Protein AF-K2JRA1-F1 (afdb_monomer_lite)

Organism: NCBI:txid745411

Foldseek 3Di:
DDDDDDDDDDDDDDDDDPDDDDDPDDDDPPPDDPDPPDPDPPDFDFLLNLDDPVRVVVLVLLDDPPDWFQLFLQFWAKFFQDPQKGQNFAFPPQRTRQKMWGADPVGATEIEGRADLQDPSNVVCLVSVLQVVCCNLCVDGDLPHDAAAEEEEELLPPCCVSNQVSCVVRRPRYHYHYDDLVCNLVSLVRHSEYEYEQNDDPVSLVVVLVSCVVVVRHYYYYGYNNGQADGNSQQSNQVSVRMHIDDGSGCNPVSTGRRHRDVVVNRRDGHDDDPPPPDDD

InterPro domains:
  IPR040711 Immunomodulating metalloprotease, N-terminal domain [PF18650] (58-252)

Secondary structure (DSSP, 8-state):
------------------------PPP----PPPPPPPPPPPP--BHHHHS-HHHHHHHHHH--SSEEE--TTS---EEE-STTEEEEEE-TTT--EEEEEEE-TT--EEEEESS-TTSGGGHHHHHHHHHHHHHHHHSSSSS---TTEEEEEES-GGGHHHHHHHHHHHSTTEEEEEPPSTTHHHHHHT-SEEEE-S-S-HHHHHHHHHHHHHTTT--EEEE--STTS--HHHHHHHHHTTEEE-STTTTTTT---EEES-HHHHHTSBP---STTS---

Structure (mmCIF, N/CA/C/O backbone):
data_AF-K2JRA1-F1
#
_entry.id   AF-K2JRA1-F1
#
loop_
_atom_site.group_PDB
_atom_site.id
_atom_site.type_symbol
_atom_site.label_atom_id
_atom_site.label_alt_id
_atom_site.label_comp_id
_atom_site.label_asym_id
_atom_site.label_entity_id
_atom_site.label_seq_id
_atom_site.pdbx_PDB_ins_code
_atom_site.Cartn_x
_atom_site.Cartn_y
_atom_site.Cartn_z
_atom_site.occupancy
_atom_site.B_iso_or_equiv
_atom_site.auth_seq_id
_atom_site.auth_comp_id
_atom_site.auth_asym_id
_atom_site.auth_atom_id
_atom_site.pdbx_PDB_model_num
ATOM 1 N N . MET A 1 1 ? 111.209 -13.697 39.713 1.00 36.72 1 MET A N 1
ATOM 2 C CA . MET A 1 1 ? 112.424 -14.060 38.955 1.00 36.72 1 MET A CA 1
ATOM 3 C C . MET A 1 1 ? 112.308 -13.458 37.568 1.00 36.72 1 MET A C 1
ATOM 5 O O . MET A 1 1 ? 111.268 -13.668 36.971 1.00 36.72 1 MET A O 1
ATOM 9 N N . LEU A 1 2 ? 113.348 -12.718 37.152 1.00 37.22 2 LEU A N 1
ATOM 10 C CA . LEU A 1 2 ? 113.769 -12.358 35.782 1.00 37.22 2 LEU A CA 1
ATOM 11 C C . LEU A 1 2 ? 112.709 -11.788 34.808 1.00 37.22 2 LEU A C 1
ATOM 13 O O . LEU A 1 2 ? 111.713 -12.426 34.515 1.00 37.22 2 LEU A O 1
ATOM 17 N N . ALA A 1 3 ? 112.848 -10.518 34.402 1.00 37.16 3 ALA A N 1
ATOM 18 C CA . ALA A 1 3 ? 113.613 -10.052 33.221 1.00 37.16 3 ALA A CA 1
ATOM 19 C C . ALA A 1 3 ? 112.876 -10.380 31.905 1.00 37.16 3 ALA A C 1
ATOM 21 O O . ALA A 1 3 ? 112.407 -11.491 31.733 1.00 37.16 3 ALA A O 1
ATOM 22 N N . GLY A 1 4 ? 112.722 -9.510 30.913 1.00 36.00 4 GLY A N 1
ATOM 23 C CA . GLY A 1 4 ? 113.331 -8.228 30.588 1.00 36.00 4 GLY A CA 1
ATOM 24 C C . GLY A 1 4 ? 113.161 -7.992 29.073 1.00 36.00 4 GLY A C 1
ATOM 25 O O . GLY A 1 4 ? 112.748 -8.900 28.357 1.00 36.00 4 GLY A O 1
ATOM 26 N N . LEU A 1 5 ? 113.565 -6.794 28.635 1.00 39.47 5 LEU A N 1
ATOM 27 C CA . LEU A 1 5 ? 113.700 -6.268 27.261 1.00 39.47 5 LEU A CA 1
ATOM 28 C C . LEU A 1 5 ? 112.400 -5.820 26.556 1.00 39.47 5 LEU A C 1
ATOM 30 O O . LEU A 1 5 ? 111.513 -6.620 26.298 1.00 39.47 5 LEU A O 1
ATOM 34 N N . ALA A 1 6 ? 112.160 -4.509 26.379 1.00 41.91 6 ALA A N 1
ATOM 35 C CA . ALA A 1 6 ? 112.841 -3.522 25.502 1.00 41.91 6 ALA A CA 1
ATOM 36 C C . ALA A 1 6 ? 112.577 -3.767 24.008 1.00 41.91 6 ALA A C 1
ATOM 38 O O . ALA A 1 6 ? 112.611 -4.902 23.564 1.00 41.91 6 ALA A O 1
ATOM 39 N N . ALA A 1 7 ? 112.434 -2.790 23.120 1.00 43.03 7 ALA A N 1
ATOM 40 C CA . ALA A 1 7 ? 112.139 -1.357 23.108 1.00 43.03 7 ALA A CA 1
ATOM 41 C C . ALA A 1 7 ? 112.004 -1.040 21.602 1.00 43.03 7 ALA A C 1
ATOM 43 O O . ALA A 1 7 ? 112.731 -1.647 20.821 1.00 43.03 7 ALA A O 1
ATOM 44 N N . LEU A 1 8 ? 111.168 -0.092 21.172 1.00 36.69 8 LEU A N 1
ATOM 45 C CA . LEU A 1 8 ? 111.474 0.691 19.968 1.00 36.69 8 LEU A CA 1
ATOM 46 C C . LEU A 1 8 ? 110.726 2.032 19.976 1.00 36.69 8 LEU A C 1
ATOM 48 O O . LEU A 1 8 ? 109.563 2.119 20.362 1.00 36.69 8 LEU A O 1
ATOM 52 N N . LEU A 1 9 ? 111.474 3.066 19.599 1.00 37.66 9 LEU A N 1
ATOM 53 C CA . LEU A 1 9 ? 111.177 4.491 19.670 1.00 37.66 9 LEU A CA 1
ATOM 54 C C . LEU A 1 9 ? 110.318 5.022 18.505 1.00 37.66 9 LEU A C 1
ATOM 56 O O . LEU A 1 9 ? 110.446 4.558 17.380 1.00 37.66 9 LEU A O 1
ATOM 60 N N . LEU A 1 10 ? 109.606 6.111 18.835 1.00 40.12 10 LEU A N 1
ATOM 61 C CA . LEU A 1 10 ? 109.346 7.354 18.081 1.00 40.12 10 LEU A CA 1
ATOM 62 C C . LEU A 1 10 ? 108.727 7.279 16.674 1.00 40.12 10 LEU A C 1
ATOM 64 O O . LEU A 1 10 ? 109.328 6.771 15.738 1.00 40.12 10 LEU A O 1
ATOM 68 N N . LEU A 1 11 ? 107.650 8.048 16.484 1.00 40.44 11 LEU A N 1
ATOM 69 C CA . LEU A 1 11 ? 107.731 9.314 15.741 1.00 40.44 11 LEU A CA 1
ATOM 70 C C . LEU A 1 11 ? 106.508 10.198 16.018 1.00 40.44 11 LEU A C 1
ATOM 72 O O . LEU A 1 11 ? 105.381 9.733 16.162 1.00 40.44 11 LEU A O 1
ATOM 76 N N . ALA A 1 12 ? 106.796 11.490 16.140 1.00 41.81 12 ALA A N 1
ATOM 77 C CA . ALA A 1 12 ? 105.861 12.573 16.367 1.00 41.81 12 ALA A CA 1
ATOM 78 C C . ALA A 1 12 ? 105.035 12.889 15.111 1.00 41.81 12 ALA A C 1
ATOM 80 O O . ALA A 1 12 ? 105.517 12.765 13.987 1.00 41.81 12 ALA A O 1
ATOM 81 N N . GLY A 1 13 ? 103.823 13.388 15.332 1.00 38.19 13 GLY A N 1
ATOM 82 C CA . GLY A 1 13 ? 102.976 13.989 14.310 1.00 38.19 13 GLY A CA 1
ATOM 83 C C . GLY A 1 13 ? 101.880 14.800 14.985 1.00 38.19 13 GLY A C 1
ATOM 84 O O . GLY A 1 13 ? 100.816 14.273 15.291 1.00 38.19 13 GLY A O 1
ATOM 85 N N . CYS A 1 14 ? 102.176 16.066 15.282 1.00 36.34 14 CYS A N 1
ATOM 86 C CA . CYS A 1 14 ? 101.171 17.053 15.654 1.00 36.34 14 CYS A CA 1
ATOM 87 C C . CYS A 1 14 ? 100.330 17.372 14.418 1.00 36.34 14 CYS A C 1
ATOM 89 O O . CYS A 1 14 ? 100.881 17.842 13.427 1.00 36.34 14 CYS A O 1
ATOM 91 N N . ASP A 1 15 ? 99.016 17.184 14.507 1.00 39.28 15 ASP A N 1
ATOM 92 C CA . ASP A 1 15 ? 98.078 17.794 13.571 1.00 39.28 15 ASP A CA 1
ATOM 93 C C . ASP A 1 15 ? 96.917 18.408 14.364 1.00 39.28 15 ASP A C 1
ATOM 95 O O . ASP A 1 15 ? 96.028 17.734 14.889 1.00 39.28 15 ASP A O 1
ATOM 99 N N . THR A 1 16 ? 97.001 19.723 14.551 1.00 45.16 16 THR A N 1
ATOM 100 C CA . THR A 1 16 ? 95.993 20.555 15.204 1.00 45.16 16 THR A CA 1
ATOM 101 C C . THR A 1 16 ? 95.025 21.064 14.148 1.00 45.16 16 THR A C 1
ATOM 103 O O . THR A 1 16 ? 95.257 22.111 13.543 1.00 45.16 16 THR A O 1
ATOM 106 N N . ASN A 1 17 ? 93.915 20.355 13.952 1.00 42.31 17 ASN A N 1
ATOM 107 C CA . ASN A 1 17 ? 92.799 20.859 13.158 1.00 42.31 17 ASN A CA 1
ATOM 108 C C . ASN A 1 17 ? 91.468 20.650 13.907 1.00 42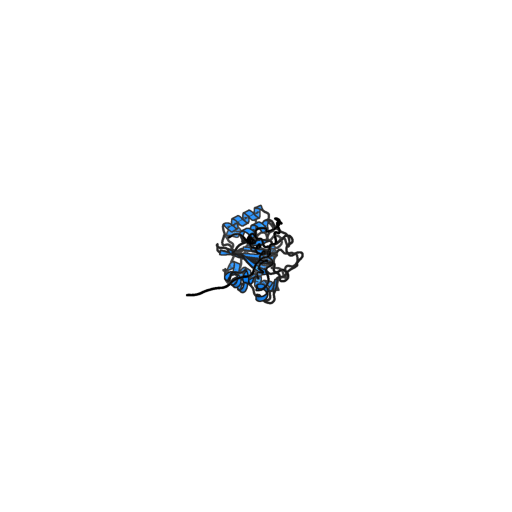.31 17 ASN A C 1
ATOM 110 O O . ASN A 1 17 ? 90.922 19.546 13.908 1.00 42.31 17 ASN A O 1
ATOM 114 N N . PRO A 1 18 ? 90.932 21.678 14.592 1.00 46.59 18 PRO A N 1
ATOM 115 C CA . PRO A 1 18 ? 89.716 21.555 15.377 1.00 46.59 18 PRO A CA 1
ATOM 116 C C . PRO A 1 18 ? 88.505 21.921 14.517 1.00 46.59 18 PRO A C 1
ATOM 118 O O . PRO A 1 18 ? 87.898 22.972 14.707 1.00 46.59 18 PRO A O 1
ATOM 121 N N . LYS A 1 19 ? 88.127 21.066 13.562 1.00 43.06 19 LYS A N 1
ATOM 122 C CA . LYS A 1 19 ? 86.794 21.117 12.946 1.00 43.06 19 LYS A CA 1
ATOM 123 C C . LYS A 1 19 ? 86.293 19.709 12.639 1.00 43.06 19 LYS A C 1
ATOM 125 O O . LYS A 1 19 ? 86.975 18.923 12.001 1.00 43.06 19 LYS A O 1
ATOM 130 N N . ALA A 1 20 ? 85.052 19.469 13.062 1.00 45.62 20 ALA A N 1
ATOM 131 C CA . ALA A 1 20 ? 84.210 18.309 12.780 1.00 45.62 20 ALA A CA 1
ATOM 132 C C . ALA A 1 20 ? 84.479 17.023 13.587 1.00 45.62 20 ALA A C 1
ATOM 134 O O . ALA A 1 20 ? 85.056 16.052 13.109 1.00 45.62 20 ALA A O 1
ATOM 135 N N . ARG A 1 21 ? 83.849 16.937 14.765 1.00 41.16 21 ARG A N 1
ATOM 136 C CA . ARG A 1 21 ? 83.138 15.706 15.138 1.00 41.16 21 ARG A CA 1
ATOM 137 C C . ARG A 1 21 ? 81.862 16.058 15.894 1.00 41.16 21 ARG A C 1
ATOM 139 O O . ARG A 1 21 ? 81.868 16.315 17.092 1.00 41.16 21 ARG A O 1
ATOM 146 N N . ALA A 1 22 ? 80.781 16.151 15.125 1.00 42.84 22 ALA A N 1
ATOM 147 C CA . ALA A 1 22 ? 79.427 16.286 15.627 1.00 42.84 22 ALA A CA 1
ATOM 148 C C . ALA A 1 22 ? 79.082 15.084 16.519 1.00 42.84 22 ALA A C 1
ATOM 150 O O . ALA A 1 22 ? 79.393 13.939 16.183 1.00 42.84 22 ALA A O 1
ATOM 151 N N . GLN A 1 23 ? 78.437 15.360 17.652 1.00 44.22 23 GLN A N 1
ATOM 152 C CA . GLN A 1 23 ? 77.799 14.350 18.487 1.00 44.22 23 GLN A CA 1
ATOM 153 C C . GLN A 1 23 ? 76.750 13.612 17.648 1.00 44.22 23 GLN A C 1
ATOM 155 O O . GLN A 1 23 ? 75.822 14.227 17.122 1.00 44.22 23 GLN A O 1
ATOM 160 N N . VAL A 1 24 ? 76.895 12.294 17.517 1.00 43.41 24 VAL A N 1
ATOM 161 C CA . VAL A 1 24 ? 75.858 11.437 16.936 1.00 43.41 24 VAL A CA 1
ATOM 162 C C . VAL A 1 24 ? 74.698 11.401 17.929 1.00 43.41 24 VAL A C 1
ATOM 164 O O . VAL A 1 24 ? 74.738 10.692 18.932 1.00 43.41 24 VAL A O 1
ATOM 167 N N . LYS A 1 25 ? 73.687 12.235 17.674 1.00 45.94 25 LYS A N 1
ATOM 168 C CA . LYS A 1 25 ? 72.395 12.219 18.361 1.00 45.94 25 LYS A CA 1
ATOM 169 C C . LYS A 1 25 ? 71.682 10.921 17.962 1.00 45.94 25 LYS A C 1
ATOM 171 O O . LYS A 1 25 ? 71.594 10.613 16.774 1.00 45.94 25 LYS A O 1
ATOM 176 N N . ALA A 1 26 ? 71.230 10.146 18.946 1.00 46.78 26 ALA A N 1
ATOM 177 C CA . ALA A 1 26 ? 70.452 8.930 18.718 1.00 46.78 26 ALA A CA 1
ATOM 178 C C . ALA A 1 26 ? 69.225 9.235 17.831 1.00 46.78 26 ALA A C 1
ATOM 180 O O . ALA A 1 26 ? 68.652 10.320 17.969 1.00 46.78 26 ALA A O 1
ATOM 181 N N . PRO A 1 27 ? 68.826 8.327 16.920 1.00 43.22 27 PRO A N 1
ATOM 182 C CA . PRO A 1 27 ? 67.712 8.579 16.020 1.00 43.22 27 PRO A CA 1
ATOM 183 C C . PRO A 1 27 ? 66.422 8.762 16.820 1.00 43.22 27 PRO A C 1
ATOM 185 O O . PRO A 1 27 ? 65.995 7.893 17.580 1.00 43.22 27 PRO A O 1
ATOM 188 N N . GLU A 1 28 ? 65.821 9.930 16.637 1.00 45.03 28 GLU A N 1
ATOM 189 C CA . GLU A 1 28 ? 64.522 10.314 17.164 1.00 45.03 28 GLU A CA 1
ATOM 190 C C . GLU A 1 28 ? 63.473 9.420 16.487 1.00 45.03 28 GLU A C 1
ATOM 192 O O . GLU A 1 28 ? 63.206 9.555 15.292 1.00 45.03 28 GLU A O 1
ATOM 197 N N . GLN A 1 29 ? 62.936 8.437 17.222 1.00 47.72 29 GLN A N 1
ATOM 198 C CA . GLN A 1 29 ? 61.844 7.596 16.735 1.00 47.72 29 GLN A CA 1
ATOM 199 C C . GLN A 1 29 ? 60.636 8.488 16.459 1.00 47.72 29 GLN A C 1
ATOM 201 O O . GLN A 1 29 ? 59.909 8.898 17.363 1.00 47.72 29 GLN A O 1
ATOM 206 N N . THR A 1 30 ? 60.428 8.790 15.183 1.00 44.34 30 THR A N 1
ATOM 207 C CA . THR A 1 30 ? 59.227 9.457 14.706 1.00 44.34 30 THR A CA 1
ATOM 208 C C . THR A 1 30 ? 58.080 8.463 14.853 1.00 44.34 30 THR A C 1
ATOM 210 O O . THR A 1 30 ? 57.900 7.575 14.023 1.00 44.34 30 THR A O 1
ATOM 213 N N . VAL A 1 31 ? 57.323 8.567 15.946 1.00 54.56 31 VAL A N 1
ATOM 214 C CA . VAL A 1 31 ? 56.037 7.879 16.075 1.00 54.56 31 VAL A CA 1
ATOM 215 C C . VAL A 1 31 ? 55.126 8.477 15.009 1.00 54.56 31 VAL A C 1
ATOM 217 O O . VAL A 1 31 ? 54.601 9.577 15.172 1.00 54.56 31 VAL A O 1
ATOM 220 N N . GLN A 1 32 ? 54.993 7.784 13.877 1.00 48.88 32 GLN A N 1
ATOM 221 C CA . GLN A 1 32 ? 53.990 8.134 12.883 1.00 48.88 32 GLN A CA 1
ATOM 222 C C . GLN A 1 32 ? 52.614 8.026 13.553 1.00 48.88 32 GLN A C 1
ATOM 224 O O . GLN A 1 32 ? 52.296 6.967 14.105 1.00 48.88 32 GLN A O 1
ATOM 229 N N . PRO A 1 33 ? 51.793 9.092 13.536 1.00 56.62 33 PRO A N 1
ATOM 230 C CA . PRO A 1 33 ? 50.416 8.978 13.978 1.00 56.62 33 PRO A CA 1
ATOM 231 C C . PRO A 1 33 ? 49.724 7.881 13.155 1.00 56.62 33 PRO A C 1
ATOM 233 O O . PRO A 1 33 ? 50.011 7.747 11.960 1.00 56.62 33 PRO A O 1
ATOM 236 N N . PRO A 1 34 ? 48.849 7.070 13.777 1.00 52.47 34 PRO A N 1
ATOM 237 C CA . PRO A 1 34 ? 48.180 5.982 13.084 1.00 52.47 34 PRO A CA 1
ATOM 238 C C . PRO A 1 34 ? 47.486 6.536 11.844 1.00 52.47 34 PRO A C 1
ATOM 240 O O . PRO A 1 34 ? 46.755 7.527 11.924 1.00 52.47 34 PRO A O 1
ATOM 243 N N . ALA A 1 35 ? 47.747 5.899 10.700 1.00 52.50 35 ALA A N 1
ATOM 244 C CA . ALA A 1 35 ? 47.118 6.264 9.444 1.00 52.50 35 ALA A CA 1
ATOM 245 C C . ALA A 1 35 ? 45.595 6.366 9.656 1.00 52.50 35 ALA A C 1
ATOM 247 O O . ALA A 1 35 ? 45.014 5.473 10.289 1.00 52.50 35 ALA A O 1
ATOM 248 N N . PRO A 1 36 ? 44.937 7.436 9.170 1.00 51.66 36 PRO A N 1
ATOM 249 C CA . PRO A 1 36 ? 43.491 7.547 9.262 1.00 51.66 36 PRO A CA 1
ATOM 250 C C . PRO A 1 36 ? 42.881 6.280 8.664 1.00 51.66 36 PRO A C 1
ATOM 252 O O . PRO A 1 36 ? 43.200 5.903 7.534 1.00 51.66 36 PRO A O 1
ATOM 255 N N . LYS A 1 37 ? 42.052 5.583 9.453 1.00 51.53 37 LYS A N 1
ATOM 256 C CA . LYS A 1 37 ? 41.336 4.392 8.986 1.00 51.53 37 LYS A CA 1
ATOM 257 C C . LYS A 1 37 ? 40.624 4.778 7.696 1.00 51.53 37 LYS A C 1
ATOM 259 O O . LYS A 1 37 ? 39.800 5.692 7.712 1.00 51.53 37 LYS A O 1
ATOM 264 N N . ALA A 1 38 ? 40.967 4.098 6.602 1.00 48.28 38 ALA A N 1
ATOM 265 C CA . ALA A 1 38 ? 40.286 4.276 5.331 1.00 48.28 38 ALA A CA 1
ATOM 266 C C . ALA A 1 38 ? 38.769 4.201 5.582 1.00 48.28 38 ALA A C 1
ATOM 268 O O . ALA A 1 38 ? 38.335 3.308 6.325 1.00 48.28 38 ALA A O 1
ATOM 269 N N . PRO A 1 39 ? 37.968 5.135 5.039 1.00 47.06 39 PRO A N 1
ATOM 270 C CA . PRO A 1 39 ? 36.524 5.071 5.185 1.00 47.06 39 PRO A CA 1
ATOM 271 C C . PRO A 1 39 ? 36.078 3.693 4.702 1.00 47.06 39 PRO A C 1
ATOM 273 O O . PRO A 1 39 ? 36.368 3.302 3.570 1.00 47.06 39 PRO A O 1
ATOM 276 N N . LYS A 1 40 ? 35.441 2.918 5.590 1.00 52.16 40 LYS A N 1
ATOM 277 C CA . LYS A 1 40 ? 34.837 1.642 5.208 1.00 52.16 40 LYS A CA 1
ATOM 278 C C . LYS A 1 40 ? 33.894 1.957 4.050 1.00 52.16 40 LYS A C 1
ATOM 280 O O . LYS A 1 40 ? 32.966 2.746 4.226 1.00 52.16 40 LYS A O 1
ATOM 285 N N . GLY A 1 41 ? 34.173 1.400 2.871 1.00 48.97 41 GLY A N 1
ATOM 286 C CA . GLY A 1 41 ? 33.278 1.521 1.725 1.00 48.97 41 GLY A CA 1
ATOM 287 C C . GLY A 1 41 ? 31.858 1.100 2.123 1.00 48.97 41 GLY A C 1
ATOM 288 O O . GLY A 1 41 ? 31.702 0.340 3.085 1.00 48.97 41 GLY A O 1
ATOM 289 N N . PRO A 1 42 ? 30.819 1.599 1.434 1.00 56.31 42 PRO A N 1
ATOM 290 C CA . PRO A 1 42 ? 29.441 1.291 1.790 1.00 56.31 42 PRO A CA 1
ATOM 291 C C . PRO A 1 42 ? 29.259 -0.228 1.831 1.00 56.31 42 PRO A C 1
ATOM 293 O O . PRO A 1 42 ? 29.494 -0.909 0.830 1.00 56.31 42 PRO A O 1
ATOM 296 N N . VAL A 1 43 ? 28.875 -0.752 2.999 1.00 62.88 43 VAL A N 1
ATOM 297 C CA . VAL A 1 43 ? 28.539 -2.168 3.164 1.00 62.88 43 VAL A CA 1
ATOM 298 C C . VAL A 1 43 ? 27.411 -2.466 2.182 1.00 62.88 43 VAL A C 1
ATOM 300 O O . VAL A 1 43 ? 26.366 -1.817 2.195 1.00 62.88 43 VAL A O 1
ATOM 303 N N . VAL A 1 44 ? 27.666 -3.388 1.260 1.00 63.34 44 VAL A N 1
ATOM 304 C CA . VAL A 1 44 ? 26.666 -3.851 0.304 1.00 63.34 44 VAL A CA 1
ATOM 305 C C . VAL A 1 44 ? 25.717 -4.761 1.069 1.00 63.34 44 VAL A C 1
ATOM 307 O O . VAL A 1 44 ? 26.152 -5.804 1.533 1.00 63.34 44 VAL A O 1
ATOM 310 N N . THR A 1 45 ? 24.457 -4.360 1.227 1.00 83.44 45 THR A N 1
ATOM 311 C CA . THR A 1 45 ? 23.449 -5.160 1.937 1.00 83.44 45 THR A CA 1
ATOM 312 C C . THR A 1 45 ? 22.366 -5.595 0.953 1.00 83.44 45 THR A C 1
ATOM 314 O O . THR A 1 45 ? 21.748 -4.768 0.272 1.00 83.44 45 THR A O 1
ATOM 317 N N . THR A 1 46 ? 22.169 -6.904 0.841 1.00 88.44 46 THR A N 1
ATOM 318 C CA . THR A 1 46 ? 21.038 -7.521 0.137 1.00 88.44 46 THR A CA 1
ATOM 319 C C . THR A 1 46 ? 19.745 -7.356 0.939 1.00 88.44 46 THR A C 1
ATOM 321 O O . THR A 1 46 ? 19.777 -7.013 2.122 1.00 88.44 46 THR A O 1
ATOM 324 N N . LEU A 1 47 ? 18.584 -7.611 0.327 1.00 89.06 47 LEU A N 1
ATOM 325 C CA . LEU A 1 47 ? 17.322 -7.610 1.071 1.00 89.06 47 LEU A CA 1
ATOM 326 C C . LEU A 1 47 ? 17.358 -8.612 2.230 1.00 89.06 47 LEU A C 1
ATOM 328 O O . LEU A 1 47 ? 17.036 -8.237 3.351 1.00 89.06 47 LEU A O 1
ATOM 332 N N . SER A 1 48 ? 17.803 -9.846 1.983 1.00 88.38 48 SER A N 1
ATOM 333 C CA . SER A 1 48 ? 17.877 -10.900 3.010 1.00 88.38 48 SER A CA 1
ATOM 334 C C . SER A 1 48 ? 18.674 -10.467 4.236 1.00 88.38 48 SER A C 1
ATOM 336 O O . SER A 1 48 ? 18.232 -10.675 5.357 1.00 88.38 48 SER A O 1
ATOM 338 N N . GLU A 1 49 ? 19.826 -9.828 4.030 1.00 89.06 49 GLU A N 1
ATOM 339 C CA . GLU A 1 49 ? 20.690 -9.362 5.123 1.00 89.06 49 GLU A CA 1
ATOM 340 C C . GLU A 1 49 ? 20.089 -8.178 5.889 1.00 89.06 49 GLU A C 1
ATOM 342 O O . GLU A 1 49 ? 20.461 -7.925 7.035 1.00 89.06 49 GLU A O 1
ATOM 347 N N . ARG A 1 50 ? 19.172 -7.429 5.265 1.00 88.44 50 ARG A N 1
ATOM 348 C CA . ARG A 1 50 ? 18.490 -6.297 5.898 1.00 88.44 50 ARG A CA 1
ATOM 349 C C . ARG A 1 50 ? 17.288 -6.726 6.736 1.00 88.44 50 ARG A C 1
ATOM 351 O O . ARG A 1 50 ? 16.940 -6.015 7.677 1.00 88.44 50 ARG A O 1
ATOM 358 N N . LEU A 1 51 ? 16.625 -7.819 6.372 1.00 91.44 51 LEU A N 1
ATOM 359 C CA . LEU A 1 51 ? 15.414 -8.269 7.049 1.00 91.44 51 LEU A CA 1
ATOM 360 C C . LEU A 1 51 ? 15.738 -9.027 8.333 1.00 91.44 51 LEU A C 1
ATOM 362 O O . LEU A 1 51 ? 16.624 -9.875 8.377 1.00 91.44 51 LEU A O 1
ATOM 366 N N . SER A 1 52 ? 14.942 -8.792 9.374 1.00 92.12 52 SER A N 1
ATOM 367 C CA . SER A 1 52 ? 14.882 -9.748 10.480 1.00 92.12 52 SER A CA 1
ATOM 368 C C 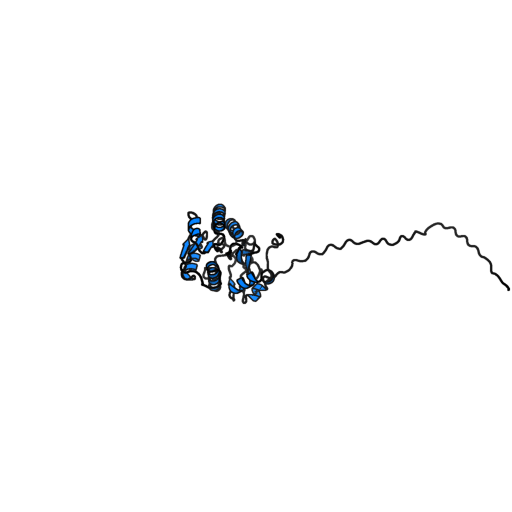. SER A 1 52 ? 14.304 -11.088 9.995 1.00 92.12 52 SER A C 1
ATOM 370 O O . SER A 1 52 ? 13.482 -11.097 9.069 1.00 92.12 52 SER A O 1
ATOM 372 N N . PRO A 1 53 ? 14.615 -12.218 10.661 1.00 92.12 53 PRO A N 1
ATOM 373 C CA . PRO A 1 53 ? 14.033 -13.517 10.316 1.00 92.12 53 PRO A CA 1
ATOM 374 C C . PRO A 1 53 ? 12.499 -13.497 10.252 1.00 92.12 53 PRO A C 1
ATOM 376 O O . PRO A 1 53 ? 11.901 -14.113 9.374 1.00 92.12 53 PRO A O 1
ATOM 379 N N . ARG A 1 54 ? 11.852 -12.723 11.137 1.00 90.69 54 ARG A N 1
ATOM 380 C CA . ARG A 1 54 ? 10.393 -12.548 11.146 1.00 90.69 54 ARG A CA 1
ATOM 381 C C . ARG A 1 54 ? 9.889 -11.812 9.904 1.00 90.69 54 ARG A C 1
ATOM 383 O O . ARG A 1 54 ? 8.888 -12.226 9.330 1.00 90.69 54 ARG A O 1
ATOM 390 N N . GLN A 1 55 ? 10.552 -10.729 9.497 1.00 92.81 55 GLN A N 1
ATOM 391 C CA . GLN A 1 55 ? 10.163 -9.967 8.304 1.00 92.81 55 GLN A CA 1
ATOM 392 C C . GLN A 1 55 ? 10.376 -10.787 7.032 1.00 92.81 55 GLN A C 1
ATOM 394 O O . GLN A 1 55 ? 9.517 -10.782 6.156 1.00 92.81 55 GLN A O 1
ATOM 399 N N . GLN A 1 56 ? 11.480 -11.532 6.949 1.00 92.50 56 GLN A N 1
ATOM 400 C CA . GLN A 1 56 ? 11.743 -12.414 5.817 1.00 92.50 56 GLN A CA 1
ATOM 401 C C . GLN A 1 56 ? 10.709 -13.540 5.727 1.00 92.50 56 GLN A C 1
ATOM 403 O O . GLN A 1 56 ? 10.153 -13.761 4.655 1.00 92.50 56 GLN A O 1
ATOM 408 N N . ALA A 1 57 ? 10.406 -14.212 6.843 1.00 90.50 57 ALA A N 1
ATOM 409 C CA . ALA A 1 57 ? 9.376 -15.249 6.885 1.00 90.50 57 ALA A CA 1
ATOM 410 C C . ALA A 1 57 ? 8.008 -14.695 6.465 1.00 90.50 57 ALA A C 1
ATOM 412 O O . ALA A 1 57 ? 7.326 -15.297 5.639 1.00 90.50 57 ALA A O 1
ATOM 413 N N . LEU A 1 58 ? 7.640 -13.514 6.970 1.00 90.56 58 LEU A N 1
ATOM 414 C CA . LEU A 1 58 ? 6.401 -12.848 6.584 1.00 90.56 58 LEU A CA 1
ATOM 415 C C . LEU A 1 58 ? 6.370 -12.559 5.078 1.00 90.56 58 LEU A C 1
ATOM 417 O O . LEU A 1 58 ? 5.449 -12.993 4.399 1.00 90.56 58 LEU A O 1
ATOM 421 N N . ALA A 1 59 ? 7.393 -11.901 4.531 1.00 91.31 59 ALA A N 1
ATOM 422 C CA . ALA A 1 59 ? 7.462 -11.578 3.106 1.00 91.31 59 ALA A CA 1
ATOM 423 C C . ALA A 1 59 ? 7.413 -12.829 2.206 1.00 91.31 59 ALA A C 1
ATOM 425 O O . ALA A 1 59 ? 6.737 -12.813 1.183 1.00 91.31 59 ALA A O 1
ATOM 426 N N . MET A 1 60 ? 8.074 -13.919 2.609 1.00 91.12 60 MET A N 1
ATOM 427 C CA . MET A 1 60 ? 8.028 -15.216 1.917 1.00 91.12 60 MET A CA 1
ATOM 428 C C . MET A 1 60 ? 6.657 -15.894 1.979 1.00 91.12 60 MET A C 1
ATOM 430 O O . MET A 1 60 ? 6.370 -16.738 1.140 1.00 91.12 60 MET A O 1
ATOM 434 N N . THR A 1 61 ? 5.834 -15.561 2.974 1.00 90.00 61 THR A N 1
ATOM 435 C CA . THR A 1 61 ? 4.497 -16.150 3.124 1.00 90.00 61 THR A CA 1
ATOM 436 C C . THR A 1 61 ? 3.421 -15.317 2.429 1.00 90.00 61 THR A C 1
ATOM 438 O O . THR A 1 61 ? 2.425 -15.856 1.964 1.00 90.00 61 THR A O 1
ATOM 441 N N . LEU A 1 62 ? 3.621 -14.000 2.345 1.00 89.94 62 LEU A N 1
ATOM 442 C CA . LEU A 1 62 ? 2.677 -13.072 1.718 1.00 89.94 62 LEU A CA 1
ATOM 443 C C . LEU A 1 62 ? 2.807 -12.978 0.196 1.00 89.94 62 LEU A C 1
ATOM 445 O O . LEU A 1 62 ? 1.948 -12.382 -0.449 1.00 89.94 62 LEU A O 1
ATOM 449 N N . LEU A 1 63 ? 3.903 -13.482 -0.365 1.00 94.12 63 LEU A N 1
ATOM 450 C CA . LEU A 1 63 ? 4.199 -13.392 -1.785 1.00 94.12 63 LEU A CA 1
ATOM 451 C C . LEU A 1 63 ? 4.366 -14.788 -2.380 1.00 94.12 63 LEU A C 1
ATOM 453 O O . LEU A 1 63 ? 4.956 -15.672 -1.769 1.00 94.12 63 LEU A O 1
ATOM 457 N N . ASP A 1 64 ? 3.905 -14.943 -3.612 1.00 93.94 64 ASP A N 1
ATOM 458 C CA . ASP A 1 64 ? 4.017 -16.144 -4.425 1.00 93.94 64 ASP A CA 1
ATOM 459 C C . ASP A 1 64 ? 4.614 -15.769 -5.787 1.00 93.94 64 ASP A C 1
ATOM 461 O O . ASP A 1 64 ? 4.184 -14.809 -6.442 1.00 93.94 64 ASP A O 1
ATOM 465 N N . ALA A 1 65 ? 5.649 -16.502 -6.194 1.00 92.56 65 ALA A N 1
ATOM 466 C CA . ALA A 1 65 ? 6.361 -16.269 -7.444 1.00 92.56 65 ALA A CA 1
ATOM 467 C C . ALA A 1 65 ? 5.763 -17.126 -8.580 1.00 92.56 65 ALA A C 1
ATOM 469 O O . ALA A 1 65 ? 5.296 -18.234 -8.332 1.00 92.56 65 ALA A O 1
ATOM 470 N N . PRO A 1 66 ? 5.817 -16.674 -9.847 1.00 95.50 66 PRO A N 1
ATOM 471 C CA . PRO A 1 66 ? 6.503 -15.479 -10.335 1.00 95.50 66 PRO A CA 1
ATOM 472 C C . PRO A 1 66 ? 5.797 -14.169 -9.955 1.00 95.50 66 PRO A C 1
ATOM 474 O O . PRO A 1 66 ? 4.588 -14.029 -10.106 1.00 95.50 66 PRO A O 1
ATOM 477 N N . LEU A 1 67 ? 6.579 -13.166 -9.543 1.00 96.06 67 LEU A N 1
ATOM 478 C CA . LEU A 1 67 ? 6.083 -11.813 -9.296 1.00 96.06 67 LEU A CA 1
ATOM 479 C C . LEU A 1 67 ? 6.041 -11.014 -10.597 1.00 96.06 67 LEU A C 1
ATOM 481 O O . LEU A 1 67 ? 7.002 -10.999 -11.376 1.00 96.06 67 LEU A O 1
ATOM 485 N N . ARG A 1 68 ? 4.916 -10.331 -10.815 1.00 96.50 68 ARG A N 1
ATOM 486 C CA . ARG A 1 68 ? 4.632 -9.536 -12.013 1.00 96.50 68 ARG A CA 1
ATOM 487 C C . ARG A 1 68 ? 3.994 -8.200 -11.646 1.00 96.50 68 ARG A C 1
ATOM 489 O O . ARG A 1 68 ? 2.835 -7.949 -11.949 1.00 96.50 68 ARG A O 1
ATOM 496 N N . TYR A 1 69 ? 4.761 -7.340 -10.985 1.00 97.88 69 TYR A N 1
ATOM 497 C CA . TYR A 1 69 ? 4.323 -5.990 -10.633 1.00 97.88 69 TYR A CA 1
ATOM 498 C C . TYR A 1 69 ? 5.096 -4.952 -11.454 1.00 97.88 69 TYR A C 1
ATOM 500 O O . TYR A 1 69 ? 6.276 -4.689 -11.209 1.00 97.88 69 TYR A O 1
ATOM 508 N N . ALA A 1 70 ? 4.428 -4.371 -12.453 1.00 97.38 70 ALA A N 1
ATOM 509 C CA . ALA A 1 70 ? 5.033 -3.480 -13.443 1.00 97.38 70 ALA A CA 1
ATOM 510 C C . ALA A 1 70 ? 4.276 -2.141 -13.535 1.00 97.38 70 ALA A C 1
ATOM 512 O O . ALA A 1 70 ? 3.543 -1.904 -14.491 1.00 97.38 70 ALA A O 1
ATOM 513 N N . PRO A 1 71 ? 4.457 -1.236 -12.560 1.00 96.81 71 PRO A N 1
ATOM 514 C CA . PRO A 1 71 ? 3.673 -0.007 -12.465 1.00 96.81 71 PRO A CA 1
ATOM 515 C C . PRO A 1 71 ? 4.082 1.092 -13.462 1.00 96.81 71 PRO A C 1
ATOM 517 O O . PRO A 1 71 ? 3.402 2.110 -13.589 1.00 96.81 71 PRO A O 1
ATOM 520 N N . GLY A 1 72 ? 5.184 0.893 -14.191 1.00 96.81 72 GLY A N 1
ATOM 521 C CA . GLY A 1 72 ? 5.665 1.822 -15.210 1.00 96.81 72 GLY A CA 1
ATOM 522 C C . GLY A 1 72 ? 6.111 3.170 -14.640 1.00 96.81 72 GLY A C 1
ATOM 523 O O . GLY A 1 72 ? 6.426 3.301 -13.460 1.00 96.81 72 GLY A O 1
ATOM 524 N N . ARG A 1 73 ? 6.163 4.192 -15.503 1.00 97.44 73 ARG A N 1
ATOM 525 C CA . ARG A 1 73 ? 6.647 5.539 -15.140 1.00 97.44 73 ARG A CA 1
ATOM 526 C C . ARG A 1 73 ? 5.726 6.309 -14.191 1.00 97.44 73 ARG A C 1
ATOM 528 O O . ARG A 1 73 ? 6.138 7.310 -13.622 1.00 97.44 73 ARG A O 1
ATOM 535 N N . TYR A 1 74 ? 4.468 5.894 -14.073 1.00 97.00 74 TYR A N 1
ATOM 536 C CA . TYR A 1 74 ? 3.422 6.609 -13.346 1.00 97.00 74 TYR A CA 1
ATOM 537 C C . TYR A 1 74 ? 3.249 6.062 -11.930 1.00 97.00 74 TYR A C 1
ATOM 539 O O . TYR A 1 74 ? 2.140 5.760 -11.492 1.00 97.00 74 TYR A O 1
ATOM 547 N N . SER A 1 75 ? 4.372 5.924 -11.228 1.00 98.19 75 SER A N 1
ATOM 548 C CA . SER A 1 75 ? 4.411 5.369 -9.883 1.00 98.19 75 SER A CA 1
ATOM 549 C C . SER A 1 75 ? 5.533 5.957 -9.043 1.00 98.19 75 SER A C 1
ATOM 551 O O . SER A 1 75 ? 6.531 6.461 -9.563 1.00 98.19 75 SER A O 1
ATOM 553 N N . GLN A 1 76 ? 5.391 5.804 -7.736 1.00 98.06 76 GLN A N 1
ATOM 554 C CA . GLN A 1 76 ? 6.351 6.218 -6.723 1.00 98.06 76 GLN A CA 1
ATOM 555 C C . GLN A 1 76 ? 7.056 4.990 -6.111 1.00 98.06 76 GLN A C 1
ATOM 557 O O . GLN A 1 76 ? 6.569 3.867 -6.219 1.00 98.06 76 GLN A O 1
ATOM 562 N N . PHE A 1 77 ? 8.217 5.174 -5.489 1.00 97.88 77 PHE A N 1
ATOM 563 C CA . PHE A 1 77 ? 8.837 4.155 -4.637 1.00 97.88 77 PHE A CA 1
ATOM 564 C C . PHE A 1 77 ? 8.293 4.269 -3.207 1.00 97.88 77 PHE A C 1
ATOM 566 O O . PHE A 1 77 ? 7.929 5.358 -2.761 1.00 97.88 77 PHE A O 1
ATOM 573 N N . MET A 1 78 ? 8.223 3.151 -2.487 1.00 97.69 78 MET A N 1
ATOM 574 C CA . MET A 1 78 ? 7.705 3.097 -1.114 1.00 97.69 78 MET A CA 1
ATOM 575 C C . MET A 1 78 ? 8.775 2.542 -0.202 1.00 97.69 78 MET A C 1
ATOM 577 O O . MET A 1 78 ? 9.056 1.348 -0.226 1.00 97.69 78 MET A O 1
ATOM 581 N N . GLU A 1 79 ? 9.384 3.415 0.587 1.00 96.25 79 GLU A N 1
ATOM 582 C CA . GLU A 1 79 ? 10.570 3.086 1.360 1.00 96.25 79 GLU A CA 1
ATOM 583 C C . GLU A 1 79 ? 10.215 2.888 2.840 1.00 96.25 79 GLU A C 1
ATOM 585 O O . GLU A 1 79 ? 9.467 3.686 3.415 1.00 96.25 79 GLU A O 1
ATOM 590 N N . PRO A 1 80 ? 10.761 1.849 3.491 1.00 96.25 80 PRO A N 1
ATOM 591 C CA . PRO A 1 80 ? 10.728 1.727 4.943 1.00 96.25 80 PRO A CA 1
ATOM 592 C C . PRO A 1 80 ? 11.335 2.955 5.618 1.00 96.25 80 PRO A C 1
ATOM 594 O O . PRO A 1 80 ? 12.392 3.433 5.194 1.00 96.25 80 PRO A O 1
ATOM 597 N N . ALA A 1 81 ? 10.687 3.437 6.677 1.00 94.94 81 ALA A N 1
ATOM 598 C CA . ALA A 1 81 ? 11.179 4.542 7.491 1.00 94.94 81 ALA A CA 1
ATOM 599 C C . ALA A 1 81 ? 11.367 4.196 8.985 1.00 94.94 81 ALA A C 1
ATOM 601 O O . ALA A 1 81 ? 12.087 4.903 9.685 1.00 94.94 81 ALA A O 1
ATOM 602 N N . GLY A 1 82 ? 10.763 3.117 9.487 1.00 91.44 82 GLY A N 1
ATOM 603 C CA . GLY A 1 82 ? 10.967 2.632 10.855 1.00 91.44 82 GLY A CA 1
ATOM 604 C C . GLY A 1 82 ? 11.532 1.215 10.917 1.00 91.44 82 GLY A C 1
ATOM 605 O O . GLY A 1 82 ? 11.588 0.502 9.916 1.00 91.44 82 GLY A O 1
ATOM 606 N N . LYS A 1 83 ? 11.955 0.800 12.116 1.00 89.56 83 LYS A N 1
ATOM 607 C CA . LYS A 1 83 ? 12.564 -0.521 12.370 1.00 89.56 83 LYS A CA 1
ATOM 608 C C . LYS A 1 83 ? 11.615 -1.694 12.101 1.00 89.56 83 LYS A C 1
ATOM 610 O O . LYS A 1 83 ? 12.062 -2.782 11.749 1.00 89.56 83 LYS A O 1
ATOM 615 N N . ASP A 1 84 ? 10.314 -1.461 12.264 1.00 91.94 84 ASP A N 1
ATOM 616 C CA . ASP A 1 84 ? 9.284 -2.481 12.073 1.00 91.94 84 ASP A CA 1
ATOM 617 C C . ASP A 1 84 ? 8.875 -2.606 10.595 1.00 91.94 84 ASP A C 1
ATOM 619 O O . ASP A 1 84 ? 8.202 -3.565 10.205 1.00 91.94 84 ASP A O 1
ATOM 623 N N . SER A 1 85 ? 9.291 -1.645 9.768 1.00 95.88 85 SER A N 1
ATOM 624 C CA . SER A 1 85 ? 9.008 -1.597 8.341 1.00 95.88 85 SER A CA 1
ATOM 625 C C . SER A 1 85 ? 10.093 -2.281 7.522 1.00 95.88 85 SER A C 1
ATOM 627 O O . SER A 1 85 ? 11.274 -2.257 7.866 1.00 95.88 85 SER A O 1
ATOM 629 N N . PHE A 1 86 ? 9.706 -2.841 6.383 1.00 95.75 86 PHE A N 1
ATOM 630 C CA . PHE A 1 86 ? 10.620 -3.524 5.483 1.00 95.75 86 PHE A CA 1
ATOM 631 C C . PHE A 1 86 ? 10.182 -3.429 4.014 1.00 95.75 86 PHE A C 1
ATOM 633 O O . PHE A 1 86 ? 8.992 -3.243 3.737 1.00 95.75 86 PHE A O 1
ATOM 640 N N . PRO A 1 87 ? 11.120 -3.522 3.047 1.00 96.12 87 PRO A N 1
ATOM 641 C CA . PRO A 1 87 ? 10.760 -3.587 1.637 1.00 96.12 87 PRO A CA 1
ATOM 642 C C . PRO A 1 87 ? 10.030 -4.901 1.357 1.00 96.12 87 PRO A C 1
ATOM 644 O O . PRO A 1 87 ? 10.534 -5.967 1.704 1.00 96.12 87 PRO A O 1
ATOM 647 N N . LEU A 1 88 ? 8.865 -4.824 0.717 1.00 96.44 88 LEU A N 1
ATOM 648 C CA . LEU A 1 88 ? 8.082 -5.999 0.330 1.00 96.44 88 LEU A CA 1
ATOM 649 C C . LEU A 1 88 ? 8.383 -6.411 -1.114 1.00 96.44 88 LEU A C 1
ATOM 651 O O . LEU A 1 88 ? 8.598 -7.585 -1.393 1.00 96.44 88 LEU A O 1
ATOM 655 N N . LEU A 1 89 ? 8.423 -5.436 -2.026 1.00 97.25 89 LEU A N 1
ATOM 656 C CA . LEU A 1 89 ? 8.752 -5.643 -3.435 1.00 97.25 89 LEU A CA 1
ATOM 657 C C . LEU A 1 89 ? 9.939 -4.771 -3.812 1.00 97.25 89 LEU A C 1
ATOM 659 O O . LEU A 1 89 ? 9.926 -3.567 -3.549 1.00 97.25 89 LEU A O 1
ATOM 663 N N . LEU A 1 90 ? 10.925 -5.356 -4.487 1.00 97.00 90 LEU A N 1
ATOM 664 C CA . LEU A 1 90 ? 12.054 -4.616 -5.043 1.00 97.00 90 LEU A CA 1
ATOM 665 C C . LEU A 1 90 ? 11.968 -4.534 -6.558 1.00 97.00 90 LEU A C 1
ATOM 667 O O . LEU A 1 90 ? 11.644 -5.513 -7.232 1.00 97.00 90 LEU A O 1
ATOM 671 N N . GLY A 1 91 ? 12.307 -3.368 -7.091 1.00 97.12 91 GLY A N 1
ATOM 672 C CA . GLY A 1 91 ? 12.497 -3.190 -8.517 1.00 97.12 91 GLY A CA 1
ATOM 673 C C . GLY A 1 91 ? 13.713 -3.980 -8.989 1.00 97.12 91 GLY A C 1
ATOM 674 O O . GLY A 1 91 ? 14.776 -3.937 -8.368 1.00 97.12 91 GLY A O 1
ATOM 675 N N . ARG A 1 92 ? 13.562 -4.734 -10.077 1.00 95.88 92 ARG A N 1
ATOM 676 C CA . ARG A 1 92 ? 14.617 -5.616 -10.587 1.00 95.88 92 ARG A CA 1
ATOM 677 C C . ARG A 1 92 ? 15.812 -4.859 -11.158 1.00 95.88 92 ARG A C 1
ATOM 679 O O . ARG A 1 92 ? 16.924 -5.374 -11.114 1.00 95.88 92 ARG A O 1
ATOM 686 N N . LYS A 1 93 ? 15.600 -3.666 -11.717 1.00 95.00 93 LYS A N 1
ATOM 687 C CA . LYS A 1 93 ? 16.676 -2.868 -12.325 1.00 95.00 93 LYS A CA 1
ATOM 688 C C . LYS A 1 93 ? 17.488 -2.121 -11.276 1.00 95.00 93 LYS A C 1
ATOM 690 O O . LYS A 1 93 ? 18.700 -2.008 -11.410 1.00 95.00 93 LYS A O 1
ATOM 695 N N . THR A 1 94 ? 16.811 -1.560 -10.281 1.00 93.75 94 THR A N 1
ATOM 696 C CA . THR A 1 94 ? 17.408 -0.595 -9.354 1.00 93.75 94 THR A CA 1
ATOM 697 C C . THR A 1 94 ? 17.622 -1.160 -7.961 1.00 93.75 94 THR A C 1
ATOM 699 O O . THR A 1 94 ? 18.452 -0.629 -7.237 1.00 93.75 94 THR A O 1
ATOM 702 N N . GLY A 1 95 ? 16.880 -2.195 -7.559 1.00 94.44 95 GLY A N 1
ATOM 703 C CA . GLY A 1 95 ? 16.833 -2.645 -6.168 1.00 94.44 95 GLY A CA 1
ATOM 704 C C . GLY A 1 95 ? 16.099 -1.674 -5.236 1.00 94.44 95 GLY A C 1
ATOM 705 O O . GLY A 1 95 ? 16.190 -1.822 -4.016 1.00 94.44 95 GLY A O 1
ATOM 706 N N . LYS A 1 96 ? 15.390 -0.669 -5.778 1.00 95.69 96 LYS A N 1
ATOM 707 C CA . LYS A 1 96 ? 14.585 0.271 -4.989 1.00 95.69 96 LYS A CA 1
ATOM 708 C C . LYS A 1 96 ? 13.271 -0.380 -4.526 1.00 95.69 96 LYS A C 1
ATOM 710 O O . LYS A 1 96 ? 12.646 -1.107 -5.307 1.00 95.69 96 LYS A O 1
ATOM 715 N N . PRO A 1 97 ? 12.812 -0.102 -3.294 1.00 96.69 97 PRO A N 1
ATOM 716 C CA . PRO A 1 97 ? 11.513 -0.553 -2.803 1.00 96.69 97 PRO A CA 1
ATOM 717 C C . PRO A 1 97 ? 10.332 -0.000 -3.616 1.00 96.69 97 PRO A C 1
ATOM 719 O O . PRO A 1 97 ? 10.091 1.203 -3.668 1.00 96.69 97 PRO A O 1
ATOM 722 N N . MET A 1 98 ? 9.562 -0.883 -4.245 1.00 96.88 98 MET A N 1
ATOM 723 C CA . MET A 1 98 ? 8.353 -0.526 -5.001 1.00 96.88 98 MET A CA 1
ATOM 724 C C . MET A 1 98 ? 7.068 -0.661 -4.178 1.00 96.88 98 MET A C 1
ATOM 726 O O . MET A 1 98 ? 6.053 -0.027 -4.479 1.00 96.88 98 MET A O 1
ATOM 730 N N . ALA A 1 99 ? 7.133 -1.500 -3.148 1.00 98.19 99 ALA A N 1
ATOM 731 C CA . ALA A 1 99 ? 6.146 -1.625 -2.095 1.00 98.19 99 ALA A CA 1
ATOM 732 C C . ALA A 1 99 ? 6.872 -1.899 -0.776 1.00 98.19 99 ALA A C 1
ATOM 734 O O . ALA A 1 99 ? 7.925 -2.549 -0.764 1.00 98.19 99 ALA A O 1
ATOM 735 N N . ALA A 1 100 ? 6.296 -1.439 0.327 1.00 98.25 100 ALA A N 1
ATOM 736 C CA . ALA A 1 100 ? 6.811 -1.675 1.670 1.00 98.25 100 ALA A CA 1
ATOM 737 C C . ALA A 1 100 ? 5.692 -2.111 2.610 1.00 98.25 100 ALA A C 1
ATOM 739 O O . ALA A 1 100 ? 4.514 -1.836 2.374 1.00 98.25 100 ALA A O 1
ATOM 740 N N . ALA A 1 101 ? 6.087 -2.807 3.667 1.00 98.00 101 ALA A N 1
ATOM 741 C CA . ALA A 1 101 ? 5.194 -3.435 4.621 1.00 98.00 101 ALA A CA 1
ATOM 742 C C . ALA A 1 101 ? 5.724 -3.282 6.045 1.00 98.00 101 ALA A C 1
ATOM 744 O O . ALA A 1 101 ? 6.891 -2.944 6.250 1.00 98.00 101 ALA A O 1
ATOM 745 N N . GLY A 1 102 ? 4.888 -3.579 7.033 1.00 96.88 102 GLY A N 1
ATOM 746 C CA . GLY A 1 102 ? 5.336 -3.726 8.409 1.00 96.88 102 GLY A CA 1
ATOM 747 C C . GLY A 1 102 ? 4.214 -4.050 9.380 1.00 96.88 102 GLY A C 1
ATOM 748 O O . GLY A 1 102 ? 3.034 -4.103 9.024 1.00 96.88 102 GLY A O 1
ATOM 749 N N . VAL A 1 103 ? 4.614 -4.285 10.628 1.00 96.62 103 VAL A N 1
ATOM 750 C CA . VAL A 1 103 ? 3.705 -4.507 11.755 1.00 96.62 103 VAL A CA 1
ATOM 751 C C . VAL A 1 103 ? 4.185 -3.657 12.919 1.00 96.62 103 VAL A C 1
ATOM 753 O O . VAL A 1 103 ? 5.254 -3.917 13.459 1.00 96.62 103 VAL A O 1
ATOM 756 N N . SER A 1 104 ? 3.426 -2.628 13.293 1.00 94.62 104 SER A N 1
ATOM 757 C CA . SER A 1 104 ? 3.810 -1.738 14.391 1.00 94.62 104 SER A CA 1
ATOM 758 C C . SER A 1 104 ? 3.800 -2.470 15.734 1.00 94.62 104 SER A C 1
ATOM 760 O O . SER A 1 104 ? 3.137 -3.495 15.903 1.00 94.62 104 SER A O 1
ATOM 762 N N . GLN A 1 105 ? 4.461 -1.891 16.737 1.00 91.94 105 GLN A N 1
ATOM 763 C CA . GLN A 1 105 ? 4.406 -2.389 18.116 1.00 91.94 105 GLN A CA 1
ATOM 764 C C . GLN A 1 105 ? 2.976 -2.487 18.679 1.00 91.94 105 GLN A C 1
ATOM 766 O O . GLN A 1 105 ? 2.698 -3.366 19.488 1.00 91.94 105 GLN A O 1
ATOM 771 N N . ALA A 1 106 ? 2.060 -1.621 18.230 1.00 93.19 106 ALA A N 1
ATOM 772 C CA . ALA A 1 106 ? 0.644 -1.657 18.608 1.00 93.19 106 ALA A CA 1
ATOM 773 C C . ALA A 1 106 ? -0.171 -2.718 17.835 1.00 93.19 106 ALA A C 1
ATOM 775 O O . ALA A 1 106 ? -1.381 -2.817 18.016 1.00 93.19 106 ALA A O 1
ATOM 776 N N . GLY A 1 107 ? 0.469 -3.494 16.955 1.00 94.75 107 GLY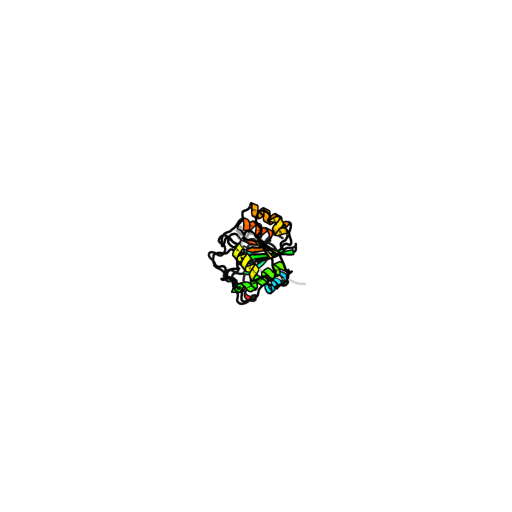 A N 1
ATOM 777 C CA . GLY A 1 107 ? -0.161 -4.560 16.177 1.00 94.75 107 GLY A CA 1
ATOM 778 C C . GLY A 1 107 ? -0.791 -4.115 14.855 1.00 94.75 107 GLY A C 1
ATOM 779 O O . GLY A 1 107 ? -1.347 -4.960 14.153 1.00 94.75 107 GLY A O 1
ATOM 780 N N . ARG A 1 108 ? -0.688 -2.832 14.464 1.00 97.19 108 ARG A N 1
ATOM 781 C CA . ARG A 1 108 ? -1.147 -2.391 13.135 1.00 97.19 108 ARG A CA 1
ATOM 782 C C . ARG A 1 108 ? -0.292 -3.038 12.066 1.00 97.19 108 ARG A C 1
ATOM 784 O O . ARG A 1 108 ? 0.910 -2.792 12.000 1.00 97.19 108 ARG A O 1
ATOM 791 N N . ARG A 1 109 ? -0.944 -3.768 11.172 1.00 98.00 109 ARG A N 1
ATOM 792 C CA . ARG A 1 109 ? -0.367 -4.227 9.909 1.00 98.00 109 ARG A CA 1
ATOM 793 C C . ARG A 1 109 ? -0.531 -3.136 8.864 1.00 98.00 109 ARG A C 1
ATOM 795 O O . ARG A 1 109 ? -1.586 -2.504 8.800 1.00 98.00 109 ARG A O 1
ATOM 802 N N . TYR A 1 110 ? 0.493 -2.895 8.064 1.00 98.62 110 TYR A N 1
ATOM 803 C CA . TYR A 1 110 ? 0.404 -1.890 7.016 1.00 98.62 110 TYR A CA 1
ATOM 804 C C . TYR A 1 110 ? 1.163 -2.291 5.760 1.00 98.62 110 TYR A C 1
ATOM 806 O O . TYR A 1 110 ? 2.181 -2.980 5.827 1.00 98.62 110 TYR A O 1
ATOM 814 N N . LEU A 1 111 ? 0.647 -1.831 4.622 1.00 98.38 111 LEU A N 1
ATOM 815 C CA . LEU A 1 111 ? 1.212 -1.995 3.287 1.00 98.38 111 LEU A CA 1
ATOM 816 C C . LEU A 1 111 ? 1.120 -0.673 2.533 1.00 98.38 111 LEU A C 1
ATOM 818 O O . LEU A 1 111 ? 0.121 0.033 2.647 1.00 98.38 111 LEU A O 1
ATOM 822 N N . ALA A 1 112 ? 2.125 -0.366 1.720 1.00 98.75 112 ALA A N 1
ATOM 823 C CA . ALA A 1 112 ? 2.095 0.768 0.808 1.00 98.75 112 ALA A CA 1
ATOM 824 C C . ALA A 1 112 ? 2.593 0.368 -0.577 1.00 98.75 112 ALA A C 1
ATOM 826 O O . ALA A 1 112 ? 3.673 -0.214 -0.702 1.00 98.75 112 ALA A O 1
ATOM 827 N N . PHE A 1 113 ? 1.848 0.755 -1.612 1.00 98.75 113 PHE A N 1
ATOM 828 C CA . PHE A 1 113 ? 2.259 0.624 -3.006 1.00 98.75 113 PHE A CA 1
ATOM 829 C C . PHE A 1 113 ? 2.472 1.980 -3.667 1.00 98.75 113 PHE A C 1
ATOM 831 O O . PHE A 1 113 ? 1.742 2.947 -3.441 1.00 98.75 113 PHE A O 1
ATOM 838 N N . GLY A 1 114 ? 3.453 1.997 -4.568 1.00 98.06 114 GLY A N 1
ATOM 839 C CA . GLY A 1 114 ? 3.772 3.111 -5.455 1.00 98.06 114 GLY A CA 1
ATOM 840 C C . GLY A 1 114 ? 2.675 3.556 -6.419 1.00 98.06 114 GLY A C 1
ATOM 841 O O . GLY A 1 114 ? 2.834 4.582 -7.074 1.00 98.06 114 GLY A O 1
ATOM 842 N N . THR A 1 115 ? 1.613 2.767 -6.564 1.00 98.31 115 THR A N 1
ATOM 843 C CA . THR A 1 115 ? 0.466 3.023 -7.441 1.00 98.31 115 THR A CA 1
ATOM 844 C C . THR A 1 115 ? -0.735 2.190 -6.974 1.00 98.31 115 THR A C 1
ATOM 846 O O . THR A 1 115 ? -0.698 1.619 -5.884 1.00 98.31 115 THR A O 1
ATOM 849 N N . VAL A 1 116 ? -1.789 2.106 -7.789 1.00 98.38 116 VAL A N 1
ATOM 850 C CA . VAL A 1 116 ? -3.012 1.337 -7.530 1.00 98.38 116 VAL A CA 1
ATOM 851 C C . VAL A 1 116 ? -3.020 0.039 -8.368 1.00 98.38 116 VAL A C 1
ATOM 853 O O . VAL A 1 116 ? -3.417 0.079 -9.533 1.00 98.38 116 VAL A O 1
ATOM 856 N N . PRO A 1 117 ? -2.635 -1.129 -7.814 1.00 97.81 117 PRO A N 1
ATOM 857 C CA . PRO A 1 117 ? -2.482 -2.377 -8.573 1.00 97.81 117 PRO A CA 1
ATOM 858 C C . PRO A 1 117 ? -3.779 -3.177 -8.797 1.00 97.81 117 PRO A C 1
ATOM 860 O O . PRO A 1 117 ? -3.768 -4.404 -8.779 1.00 97.81 117 PRO A O 1
ATOM 863 N N . VAL A 1 118 ? -4.914 -2.502 -8.990 1.00 97.88 118 VAL A N 1
ATOM 864 C CA . VAL A 1 118 ? -6.249 -3.144 -9.087 1.00 97.88 118 VAL A CA 1
ATOM 865 C C . VAL A 1 118 ? -6.800 -3.206 -10.514 1.00 97.88 118 VAL A C 1
ATOM 867 O O . VAL A 1 118 ? -7.891 -3.722 -10.761 1.00 97.88 118 VAL A O 1
ATOM 870 N N . THR A 1 119 ? -6.079 -2.617 -11.460 1.00 93.88 119 THR A N 1
ATOM 871 C CA . THR A 1 119 ? -6.432 -2.559 -12.879 1.00 93.88 119 THR A CA 1
ATOM 872 C C . THR A 1 119 ? -5.913 -3.791 -13.628 1.00 93.88 119 THR A C 1
ATOM 874 O O . THR A 1 119 ? -5.153 -4.592 -13.079 1.00 93.88 119 THR A O 1
ATOM 877 N N . TYR A 1 120 ? -6.385 -3.988 -14.863 1.00 93.19 120 TYR A N 1
ATOM 878 C CA . TYR A 1 120 ? -6.155 -5.217 -15.635 1.00 93.19 120 TYR A CA 1
ATOM 879 C C . TYR A 1 120 ? -4.672 -5.450 -15.952 1.00 93.19 120 TYR A C 1
ATOM 881 O O . TYR A 1 120 ? -4.222 -6.587 -16.007 1.00 93.19 120 TYR A O 1
ATOM 889 N N . GLU A 1 121 ? -3.878 -4.389 -16.095 1.00 93.94 121 GLU A N 1
ATOM 890 C CA . GLU A 1 121 ? -2.436 -4.483 -16.326 1.00 93.94 121 GLU A CA 1
ATOM 891 C C . GLU A 1 121 ? -1.670 -5.117 -15.149 1.00 93.94 121 GLU A C 1
ATOM 893 O O . GLU A 1 121 ? -0.533 -5.555 -15.322 1.00 93.94 121 GLU A O 1
ATOM 898 N N . PHE A 1 122 ? -2.300 -5.213 -13.972 1.00 97.31 122 PHE A N 1
ATOM 899 C CA . PHE A 1 122 ? -1.775 -5.904 -12.794 1.00 97.31 122 PHE A CA 1
ATOM 900 C C . PHE A 1 122 ? -2.426 -7.268 -12.547 1.00 97.31 122 PHE A C 1
ATOM 902 O O . PHE A 1 122 ? -2.159 -7.856 -11.505 1.00 97.31 122 PHE A O 1
ATOM 909 N N . GLU A 1 123 ? -3.251 -7.795 -13.458 1.00 96.44 123 GLU A N 1
ATOM 910 C CA . GLU A 1 123 ? -3.922 -9.097 -13.289 1.00 96.44 123 GLU A CA 1
ATOM 911 C C . GLU A 1 123 ? -2.958 -10.225 -12.861 1.00 96.44 123 GLU A C 1
ATOM 913 O O . GLU A 1 123 ? -3.260 -10.916 -11.886 1.00 96.44 123 GLU A O 1
ATOM 918 N N . PRO A 1 124 ? -1.742 -10.358 -13.435 1.00 96.50 124 PRO A N 1
ATOM 919 C CA . PRO A 1 124 ? -0.769 -11.353 -12.970 1.00 96.50 124 PRO A CA 1
ATOM 920 C C . PRO A 1 124 ? -0.308 -11.190 -11.508 1.00 96.50 124 PRO A C 1
ATOM 922 O O . PRO A 1 124 ? 0.311 -12.094 -10.953 1.00 96.50 124 PRO A O 1
ATOM 925 N N . PHE A 1 125 ? -0.565 -10.038 -10.886 1.00 97.50 125 PHE A N 1
ATOM 926 C CA . PHE A 1 125 ? -0.259 -9.736 -9.489 1.00 97.50 125 PHE A CA 1
ATOM 927 C C . PHE A 1 125 ? -1.491 -9.800 -8.569 1.00 97.50 125 PHE A C 1
ATOM 929 O O . PHE A 1 125 ? -1.322 -9.770 -7.353 1.00 97.50 125 PHE A O 1
ATOM 936 N N . HIS A 1 126 ? -2.720 -9.915 -9.092 1.00 96.56 126 HIS A N 1
ATOM 937 C CA . HIS A 1 126 ? -3.940 -9.833 -8.269 1.00 96.56 126 HIS A CA 1
ATOM 938 C C . HIS A 1 126 ? -4.001 -10.899 -7.177 1.00 96.56 126 HIS A C 1
ATOM 940 O O . HIS A 1 126 ? -4.304 -10.543 -6.046 1.00 96.56 126 HIS A O 1
ATOM 946 N N . LYS A 1 127 ? -3.587 -12.144 -7.450 1.00 94.62 127 LYS A N 1
ATOM 947 C CA . LYS A 1 127 ? -3.506 -13.195 -6.418 1.00 94.62 127 LYS A CA 1
ATOM 948 C C . LYS A 1 127 ? -2.631 -12.771 -5.229 1.00 94.62 127 LYS A C 1
ATOM 950 O O . LYS A 1 127 ? -3.022 -12.927 -4.082 1.00 94.62 127 LYS A O 1
ATOM 955 N N . ASN A 1 128 ? -1.465 -12.179 -5.497 1.00 95.88 128 ASN A N 1
ATOM 956 C CA . ASN A 1 128 ? -0.600 -11.647 -4.440 1.00 95.88 128 ASN A CA 1
ATOM 957 C C . ASN A 1 128 ? -1.271 -10.486 -3.697 1.00 95.88 128 ASN A C 1
ATOM 959 O O . ASN A 1 128 ? -1.171 -10.387 -2.479 1.00 95.88 128 ASN A O 1
ATOM 963 N N . LEU A 1 129 ? -1.970 -9.602 -4.415 1.00 97.19 129 LEU A N 1
ATOM 964 C CA . LEU A 1 129 ? -2.706 -8.506 -3.790 1.00 97.19 129 LEU A CA 1
ATOM 965 C C . LEU A 1 129 ? -3.833 -9.019 -2.881 1.00 97.19 129 LEU A C 1
ATOM 967 O O . LEU A 1 129 ? -4.013 -8.479 -1.796 1.00 97.19 129 LEU A O 1
ATOM 971 N N . GLU A 1 130 ? -4.557 -10.060 -3.286 1.00 95.75 130 GLU A N 1
ATOM 972 C CA . GLU A 1 130 ? -5.598 -10.704 -2.481 1.00 95.75 130 GLU A CA 1
ATOM 973 C C . GLU A 1 130 ? -5.037 -11.291 -1.184 1.00 95.75 130 GLU A C 1
ATOM 975 O O . GLU A 1 130 ? -5.564 -10.993 -0.114 1.00 95.75 130 GLU A O 1
ATOM 980 N N . GLU A 1 131 ? -3.932 -12.039 -1.257 1.00 95.00 131 GLU A N 1
ATOM 981 C CA . GLU A 1 131 ? -3.237 -12.586 -0.080 1.00 95.00 131 GLU A CA 1
ATOM 982 C C . GLU A 1 131 ? -2.775 -11.476 0.875 1.00 95.00 131 GLU A C 1
ATOM 984 O O . GLU A 1 131 ? -2.936 -11.564 2.094 1.00 95.00 131 GLU A O 1
ATOM 989 N N . LEU A 1 132 ? -2.262 -10.378 0.319 1.00 97.06 132 LEU A N 1
ATOM 990 C CA . LEU A 1 132 ? -1.841 -9.206 1.080 1.00 97.06 132 LEU A CA 1
ATOM 991 C C . LEU A 1 132 ? -3.014 -8.498 1.775 1.00 97.06 132 LEU A C 1
ATOM 993 O O . LEU A 1 132 ? -2.888 -8.109 2.938 1.00 97.06 132 LEU A O 1
ATOM 997 N N . VAL A 1 133 ? -4.157 -8.337 1.100 1.00 97.19 133 VAL A N 1
ATOM 998 C CA . VAL A 1 133 ? -5.374 -7.783 1.722 1.00 97.19 133 VAL A CA 1
ATOM 999 C C . VAL A 1 133 ? -5.942 -8.753 2.762 1.00 97.19 133 VAL A C 1
ATOM 1001 O O . VAL A 1 133 ? -6.341 -8.316 3.842 1.00 97.19 133 VAL A O 1
ATOM 1004 N N . GLY A 1 134 ? -5.930 -10.057 2.477 1.00 95.81 134 GLY A N 1
ATOM 1005 C CA . GLY A 1 134 ? -6.323 -11.115 3.406 1.00 95.81 134 GLY A CA 1
ATOM 1006 C C . GLY A 1 134 ? -5.531 -11.034 4.705 1.00 95.81 134 GLY A C 1
ATOM 1007 O O . GLY A 1 134 ? -6.128 -10.885 5.769 1.00 95.81 134 GLY A O 1
ATOM 1008 N N . TRP A 1 135 ? -4.201 -10.972 4.611 1.00 96.12 135 TRP A N 1
ATOM 1009 C CA . TRP A 1 135 ? -3.311 -10.782 5.756 1.00 96.12 135 TRP A CA 1
ATOM 1010 C C . TRP A 1 135 ? -3.578 -9.493 6.533 1.00 96.12 135 TRP A C 1
ATOM 1012 O O . TRP A 1 135 ? -3.557 -9.486 7.769 1.00 96.12 135 TRP A O 1
ATOM 1022 N N . LEU A 1 136 ? -3.854 -8.383 5.845 1.00 97.62 136 LEU A N 1
ATOM 1023 C CA . LEU A 1 136 ? -4.228 -7.149 6.531 1.00 97.62 136 LEU A CA 1
ATOM 1024 C C . LEU A 1 136 ? -5.499 -7.339 7.368 1.00 97.62 136 LEU A C 1
ATOM 1026 O O . LEU A 1 136 ? -5.531 -6.853 8.495 1.00 97.62 136 LEU A O 1
ATOM 1030 N N . LEU A 1 137 ? -6.493 -8.084 6.886 1.00 96.44 137 LEU A N 1
ATOM 1031 C CA . LEU A 1 137 ? -7.749 -8.335 7.601 1.00 96.44 137 LEU A CA 1
ATOM 1032 C C . LEU A 1 137 ? -7.613 -9.359 8.738 1.00 96.44 137 LEU A C 1
ATOM 1034 O O . LEU A 1 137 ? -8.109 -9.123 9.837 1.00 96.44 137 LEU A O 1
ATOM 1038 N N . SER A 1 138 ? -6.942 -10.482 8.499 1.00 92.94 138 SER A N 1
ATOM 1039 C CA . SER A 1 138 ? -6.887 -11.626 9.423 1.00 92.94 138 SER A CA 1
ATOM 1040 C C . SER A 1 138 ? -5.702 -11.584 10.393 1.00 92.94 138 SER A C 1
ATOM 1042 O O . SER A 1 138 ? -5.782 -12.120 11.494 1.00 92.94 138 SER A O 1
ATOM 1044 N N . GLY A 1 139 ? -4.594 -10.957 9.990 1.00 91.19 139 GLY A N 1
ATOM 1045 C CA . GLY A 1 139 ? -3.289 -11.107 10.636 1.00 91.19 139 GLY A CA 1
ATOM 1046 C C . GLY A 1 139 ? -2.494 -12.334 10.193 1.00 91.19 139 GLY A C 1
ATOM 1047 O O . GLY A 1 139 ? -1.299 -12.398 10.475 1.00 91.19 139 GLY A O 1
ATOM 1048 N N . GLU A 1 140 ? -3.120 -13.236 9.442 1.00 84.12 140 GLU A N 1
ATOM 1049 C CA . GLU A 1 140 ? -2.560 -14.492 8.952 1.00 84.12 140 GLU A CA 1
ATOM 1050 C C . GLU A 1 140 ? -2.598 -14.531 7.412 1.00 84.12 140 GLU A C 1
ATOM 1052 O O . GLU A 1 140 ? -3.497 -13.959 6.799 1.00 84.12 140 GLU A O 1
ATOM 1057 N N . PRO A 1 141 ? -1.654 -15.200 6.745 1.00 74.06 141 PRO A N 1
ATOM 1058 C CA . PRO A 1 141 ? -1.748 -15.448 5.306 1.00 74.06 141 PRO A CA 1
ATOM 1059 C C . PRO A 1 141 ? -3.067 -16.154 4.928 1.00 74.06 141 PRO A C 1
ATOM 1061 O O . PRO A 1 141 ? -3.587 -16.962 5.703 1.00 74.06 141 PRO A O 1
ATOM 1064 N N . GLY A 1 142 ? -3.598 -15.891 3.731 1.00 71.62 142 GLY A N 1
ATOM 1065 C CA . GLY A 1 142 ? -4.852 -16.474 3.249 1.00 71.62 142 GLY A CA 1
ATOM 1066 C C . GLY A 1 142 ? -6.122 -15.671 3.559 1.00 71.62 142 GLY A C 1
ATOM 1067 O O . GLY A 1 142 ? -6.136 -14.657 4.257 1.00 71.62 142 GLY A O 1
ATOM 1068 N N . PHE A 1 143 ? -7.251 -16.174 3.051 1.00 73.25 143 PHE A N 1
ATOM 1069 C CA . PHE A 1 143 ? -8.589 -15.570 3.177 1.00 73.25 143 PHE A CA 1
ATOM 1070 C C . PHE A 1 143 ? -9.302 -15.904 4.497 1.00 73.25 143 PHE A C 1
ATOM 1072 O O . PHE A 1 143 ? -10.522 -16.075 4.538 1.00 73.25 143 PHE A O 1
ATOM 1079 N N . VAL A 1 144 ? -8.559 -16.043 5.593 1.00 79.31 144 VAL A N 1
ATOM 1080 C CA . VAL A 1 144 ? -9.123 -16.444 6.890 1.00 79.31 144 VAL A CA 1
ATOM 1081 C C . VAL A 1 144 ? -9.468 -15.205 7.713 1.00 79.31 144 VAL A C 1
ATOM 1083 O O . VAL A 1 144 ? -8.875 -14.944 8.753 1.00 79.31 144 VAL A O 1
ATOM 1086 N N . TYR A 1 145 ? -10.419 -14.404 7.239 1.00 87.06 145 TYR A N 1
ATOM 1087 C CA . TYR A 1 145 ? -10.920 -13.236 7.966 1.00 87.06 145 TYR A CA 1
ATOM 1088 C C . TYR A 1 145 ? -12.411 -13.367 8.288 1.00 87.06 145 TYR A C 1
ATOM 1090 O O . TYR A 1 145 ? -13.134 -14.202 7.743 1.00 87.06 145 TYR A O 1
ATOM 1098 N N . LYS A 1 146 ? -12.869 -12.544 9.234 1.00 87.69 146 LYS A N 1
ATOM 1099 C CA . LYS A 1 146 ? -14.252 -12.542 9.712 1.00 87.69 146 LYS A CA 1
ATOM 1100 C C . LYS A 1 146 ? -15.225 -12.244 8.553 1.00 87.69 146 LYS A C 1
ATOM 1102 O O . LYS A 1 146 ? -15.061 -11.214 7.899 1.00 87.69 146 LYS A O 1
ATOM 1107 N N . PRO A 1 147 ? -16.273 -13.061 8.334 1.00 91.56 147 PRO A N 1
ATOM 1108 C CA . PRO A 1 147 ? -17.341 -12.718 7.399 1.00 91.56 147 PRO A CA 1
ATOM 1109 C C . PRO A 1 147 ? -17.998 -11.382 7.757 1.00 91.56 147 PRO A C 1
ATOM 1111 O O . PRO A 1 147 ? -18.279 -11.101 8.925 1.00 91.56 147 PRO A O 1
ATOM 1114 N N . GLY A 1 148 ? -18.253 -10.561 6.746 1.00 93.38 148 GLY A N 1
ATOM 1115 C CA . GLY A 1 148 ? -18.762 -9.204 6.904 1.00 93.38 148 GLY A CA 1
ATOM 1116 C C . GLY A 1 148 ? -17.708 -8.190 7.349 1.00 93.38 148 GLY A C 1
ATOM 1117 O O . GLY A 1 148 ? -18.093 -7.138 7.857 1.00 93.38 148 GLY A O 1
ATOM 1118 N N . ALA A 1 149 ? -16.409 -8.485 7.194 1.00 96.62 149 ALA A N 1
ATOM 1119 C CA . ALA A 1 149 ? -15.349 -7.527 7.500 1.00 96.62 149 ALA A CA 1
ATOM 1120 C C . ALA A 1 149 ? -15.535 -6.222 6.711 1.00 96.62 149 ALA A C 1
ATOM 1122 O O . ALA A 1 149 ? -15.849 -6.240 5.516 1.00 96.62 149 ALA A O 1
ATOM 1123 N N . VAL A 1 150 ? -15.339 -5.088 7.380 1.00 98.19 150 VAL A N 1
ATOM 1124 C CA . VAL A 1 150 ? -15.558 -3.757 6.815 1.00 98.19 150 VAL A CA 1
ATOM 1125 C C . VAL A 1 150 ? -14.239 -3.181 6.311 1.00 98.19 150 VAL A C 1
ATOM 1127 O O . VAL A 1 150 ? -13.336 -2.881 7.091 1.00 98.19 150 VAL A O 1
ATOM 1130 N N . ILE A 1 151 ? -14.146 -2.974 4.999 1.00 98.62 151 ILE A N 1
ATOM 1131 C CA . ILE A 1 151 ? -13.040 -2.263 4.359 1.00 98.62 151 ILE A CA 1
ATOM 1132 C C . ILE A 1 151 ? -13.487 -0.831 4.075 1.00 98.62 151 ILE A C 1
ATOM 1134 O O . ILE A 1 151 ? -14.305 -0.584 3.187 1.00 98.62 151 ILE A O 1
ATOM 1138 N N . ALA A 1 152 ? -12.936 0.116 4.822 1.00 98.75 152 ALA A N 1
ATOM 1139 C CA . ALA A 1 152 ? -13.112 1.534 4.557 1.00 98.75 152 ALA A CA 1
ATOM 1140 C C . ALA A 1 152 ? -12.189 1.989 3.418 1.00 98.75 152 ALA A C 1
ATOM 1142 O O . ALA A 1 152 ? -11.020 1.610 3.393 1.00 98.75 152 ALA A O 1
ATOM 1143 N N . THR A 1 153 ? -12.666 2.836 2.512 1.00 98.75 153 THR A N 1
ATOM 1144 C CA . THR A 1 153 ? -11.841 3.534 1.517 1.00 98.75 153 THR A CA 1
ATOM 1145 C C . THR A 1 153 ? -11.870 5.037 1.772 1.00 98.75 153 THR A C 1
ATOM 1147 O O . THR A 1 153 ? -12.905 5.582 2.141 1.00 98.75 153 THR A O 1
ATOM 1150 N N . ALA A 1 154 ? -10.742 5.729 1.611 1.00 98.44 154 ALA A N 1
ATOM 1151 C CA . ALA A 1 154 ? -10.690 7.186 1.737 1.00 98.44 154 ALA A CA 1
ATOM 1152 C C . ALA A 1 154 ? -9.570 7.789 0.878 1.00 98.44 154 ALA A C 1
ATOM 1154 O O . ALA A 1 154 ? -8.530 7.165 0.662 1.00 98.44 154 ALA A O 1
ATOM 1155 N N . PHE A 1 155 ? -9.768 9.025 0.410 1.00 98.38 155 PHE A N 1
ATOM 1156 C CA . PHE A 1 155 ? -8.757 9.814 -0.317 1.00 98.38 155 PHE A CA 1
ATOM 1157 C C . PHE A 1 155 ? -8.186 9.144 -1.583 1.00 98.38 155 PHE A C 1
ATOM 1159 O O . PHE A 1 155 ? -7.081 9.463 -2.017 1.00 98.38 155 PHE A O 1
ATOM 1166 N N . LEU A 1 156 ? -8.928 8.215 -2.199 1.00 98.12 156 LEU A N 1
ATOM 1167 C CA . LEU A 1 156 ? -8.546 7.543 -3.452 1.00 98.12 156 LEU A CA 1
ATOM 1168 C C . LEU A 1 156 ? -8.858 8.379 -4.709 1.00 98.12 156 LEU A C 1
ATOM 1170 O O . LEU A 1 156 ? -8.453 8.009 -5.815 1.00 98.12 156 LEU A O 1
ATOM 1174 N N . GLY A 1 157 ? -9.615 9.472 -4.553 1.00 96.00 157 GLY A N 1
ATOM 1175 C CA . GLY A 1 157 ? -10.147 10.312 -5.629 1.00 96.00 157 GLY A CA 1
ATOM 1176 C C . GLY A 1 157 ? -10.696 9.499 -6.798 1.00 96.00 157 GLY A C 1
ATOM 1177 O O . GLY A 1 157 ? -11.555 8.636 -6.625 1.00 96.00 157 GLY A O 1
ATOM 1178 N N . THR A 1 158 ? -10.180 9.736 -8.005 1.00 96.06 158 THR A N 1
ATOM 1179 C CA . THR A 1 158 ? -10.676 9.070 -9.228 1.00 96.06 158 THR A CA 1
ATOM 1180 C C . THR A 1 158 ? -10.452 7.551 -9.262 1.00 96.06 158 THR A C 1
ATOM 1182 O O . THR A 1 158 ? -11.023 6.867 -10.116 1.00 96.06 158 THR A O 1
ATOM 1185 N N . GLN A 1 159 ? -9.648 7.001 -8.346 1.00 97.56 159 GLN A N 1
ATOM 1186 C CA . GLN A 1 159 ? -9.361 5.568 -8.264 1.00 97.56 159 GLN A CA 1
ATOM 1187 C C . GLN A 1 159 ? -10.343 4.810 -7.363 1.00 97.56 159 GLN A C 1
ATOM 1189 O O . GLN A 1 159 ? -10.374 3.581 -7.445 1.00 97.56 159 GLN A O 1
ATOM 1194 N N . ASP A 1 160 ? -11.173 5.500 -6.564 1.00 97.62 160 ASP A N 1
ATOM 1195 C CA . ASP A 1 160 ? -12.050 4.851 -5.576 1.00 97.62 160 ASP A CA 1
ATOM 1196 C C . ASP A 1 160 ? -12.915 3.765 -6.218 1.00 97.62 160 ASP A C 1
ATOM 1198 O O . ASP A 1 160 ? -12.830 2.597 -5.847 1.00 97.62 160 ASP A O 1
ATOM 1202 N N . LYS A 1 161 ? -13.651 4.106 -7.284 1.00 97.94 161 LYS A N 1
ATOM 1203 C CA . LYS A 1 161 ? -14.541 3.152 -7.958 1.00 97.94 161 LYS A CA 1
ATOM 1204 C C . LYS A 1 161 ? -13.806 1.886 -8.400 1.00 97.94 161 LYS A C 1
ATOM 1206 O O . LYS A 1 161 ? -14.370 0.796 -8.310 1.00 97.94 161 LYS A O 1
ATOM 1211 N N . LYS A 1 162 ? -12.569 2.004 -8.892 1.00 98.19 162 LYS A N 1
ATOM 1212 C CA . LYS A 1 162 ? -11.777 0.854 -9.356 1.00 98.19 162 LYS A CA 1
ATOM 1213 C C . LYS A 1 162 ? -11.341 -0.016 -8.183 1.00 98.19 162 LYS A C 1
ATOM 1215 O O . LYS A 1 162 ? -11.549 -1.225 -8.239 1.00 98.19 162 LYS A O 1
ATOM 1220 N N . VAL A 1 163 ? -10.811 0.602 -7.129 1.00 98.69 163 VAL A N 1
ATOM 1221 C CA . VAL A 1 163 ? -10.381 -0.079 -5.900 1.00 98.69 163 VAL A CA 1
ATOM 1222 C C . VAL A 1 163 ? -11.565 -0.762 -5.225 1.00 98.69 163 VAL A C 1
ATOM 1224 O O . VAL A 1 163 ? -11.542 -1.975 -5.033 1.00 98.69 163 VAL A O 1
ATOM 1227 N N . SER A 1 164 ? -12.643 -0.023 -4.968 1.00 98.50 164 SER A N 1
ATOM 1228 C CA . SER A 1 164 ? -13.871 -0.529 -4.359 1.00 98.50 164 SER A CA 1
ATOM 1229 C C . SER A 1 164 ? -14.476 -1.684 -5.160 1.00 98.50 164 SER A C 1
ATOM 1231 O O . SER A 1 164 ? -14.900 -2.686 -4.587 1.00 98.50 164 SER A O 1
ATOM 1233 N N . SER A 1 165 ? -14.483 -1.593 -6.495 1.00 98.12 165 SER A N 1
ATOM 1234 C CA . SER A 1 165 ? -14.999 -2.678 -7.339 1.00 98.12 165 SER A CA 1
ATOM 1235 C C . SER A 1 165 ? -14.089 -3.906 -7.347 1.00 98.12 165 SER A C 1
ATOM 1237 O O . SER A 1 165 ? -14.592 -5.023 -7.396 1.00 98.12 165 SER A O 1
ATOM 1239 N N . TRP A 1 166 ? -12.768 -3.721 -7.324 1.00 98.50 166 TRP A N 1
ATOM 1240 C CA . TRP A 1 166 ? -11.819 -4.830 -7.238 1.00 98.50 166 TRP A CA 1
ATOM 1241 C C . TRP A 1 166 ? -11.951 -5.558 -5.898 1.00 98.50 166 TRP A C 1
ATOM 1243 O O . TRP A 1 166 ? -12.096 -6.775 -5.890 1.00 98.50 166 TRP A O 1
ATOM 1253 N N . LEU A 1 167 ? -12.028 -4.819 -4.786 1.00 98.31 167 LEU A N 1
ATOM 1254 C CA . LEU A 1 167 ? -12.206 -5.392 -3.450 1.00 98.31 167 LEU A CA 1
ATOM 1255 C C . LEU A 1 167 ? -13.489 -6.223 -3.356 1.00 98.31 167 LEU A C 1
ATOM 1257 O O . LEU A 1 167 ? -13.441 -7.359 -2.908 1.00 98.31 167 LEU A O 1
ATOM 1261 N N . ARG A 1 168 ? -14.626 -5.704 -3.840 1.00 97.25 168 ARG A N 1
ATOM 1262 C CA . ARG A 1 168 ? -15.901 -6.447 -3.825 1.00 97.25 168 ARG A CA 1
ATOM 1263 C C . ARG A 1 168 ? -15.891 -7.710 -4.685 1.00 97.25 168 ARG A C 1
ATOM 1265 O O . ARG A 1 168 ? -16.670 -8.616 -4.416 1.00 97.25 168 ARG A O 1
ATOM 1272 N N . ARG A 1 169 ? -15.090 -7.741 -5.755 1.00 96.69 169 ARG A N 1
ATOM 1273 C CA . ARG A 1 169 ? -15.008 -8.901 -6.653 1.00 96.69 169 ARG A CA 1
ATOM 1274 C C . ARG A 1 169 ? -14.068 -9.978 -6.131 1.00 96.69 169 ARG A C 1
ATOM 1276 O O . ARG A 1 169 ? -14.380 -11.150 -6.292 1.00 96.69 169 ARG A O 1
ATOM 1283 N N . ASN A 1 170 ? -12.939 -9.574 -5.556 1.00 95.88 170 ASN A N 1
ATOM 1284 C CA . ASN A 1 170 ? -11.840 -10.488 -5.244 1.00 95.88 170 ASN A CA 1
ATOM 1285 C C . ASN A 1 170 ? -11.754 -10.842 -3.755 1.00 95.88 170 ASN A C 1
ATOM 1287 O O . ASN A 1 170 ? -11.219 -11.887 -3.404 1.00 95.88 170 ASN A O 1
ATOM 1291 N N . MET A 1 171 ? -12.334 -10.026 -2.870 1.00 95.31 171 MET A N 1
ATOM 1292 C CA . MET A 1 171 ? -12.423 -10.342 -1.446 1.00 95.31 171 MET A CA 1
ATOM 1293 C C . MET A 1 171 ? -13.811 -10.906 -1.131 1.00 95.31 171 MET A C 1
ATOM 1295 O O . MET A 1 171 ? -14.836 -10.255 -1.339 1.00 95.31 171 MET A O 1
ATOM 1299 N N . LYS A 1 172 ? -13.850 -12.130 -0.606 1.00 93.25 172 LYS A N 1
ATOM 1300 C CA . LYS A 1 172 ? -15.081 -12.820 -0.209 1.00 93.25 172 LYS A CA 1
ATOM 1301 C C . LYS A 1 172 ? -15.708 -12.179 1.032 1.00 93.25 172 LYS A C 1
ATOM 1303 O O . LYS A 1 172 ? -14.988 -11.872 1.970 1.00 93.25 172 LYS A O 1
ATOM 1308 N N . ASP A 1 173 ? -17.033 -12.039 1.064 1.00 93.31 173 ASP A N 1
ATOM 1309 C CA . ASP A 1 173 ? -17.812 -11.644 2.250 1.00 93.31 173 ASP A CA 1
ATOM 1310 C C . ASP A 1 173 ? -17.320 -10.362 2.957 1.00 93.31 173 ASP A C 1
ATOM 1312 O O . ASP A 1 173 ? -17.356 -10.278 4.182 1.00 93.31 173 ASP A O 1
ATOM 1316 N N . VAL A 1 174 ? -16.870 -9.347 2.208 1.00 96.19 174 VAL A N 1
ATOM 1317 C CA . VAL A 1 174 ? -16.494 -8.033 2.765 1.00 96.19 174 VAL A CA 1
ATOM 1318 C C . VAL A 1 174 ? -17.532 -6.955 2.456 1.00 96.19 174 VAL A C 1
ATOM 1320 O O . VAL A 1 174 ? -18.143 -6.929 1.384 1.00 96.19 174 VAL A O 1
ATOM 1323 N N . ALA A 1 175 ? -17.688 -6.003 3.371 1.00 97.56 175 ALA A N 1
ATOM 1324 C CA . ALA A 1 175 ? -18.408 -4.761 3.135 1.00 97.56 175 ALA A CA 1
ATOM 1325 C C . ALA A 1 175 ? -17.404 -3.650 2.813 1.00 97.56 175 ALA A C 1
ATOM 1327 O O . ALA A 1 175 ? -16.584 -3.292 3.649 1.00 97.56 175 ALA A O 1
ATOM 1328 N N . VAL A 1 176 ? -17.470 -3.080 1.608 1.00 98.31 176 VAL A N 1
ATOM 1329 C CA . VAL A 1 176 ? -16.645 -1.914 1.250 1.00 98.31 176 VAL A CA 1
ATOM 1330 C C . VAL A 1 176 ? -17.449 -0.634 1.475 1.00 98.31 176 VAL A C 1
ATOM 1332 O O . VAL A 1 176 ? -18.574 -0.528 0.974 1.00 98.31 176 VAL A O 1
ATOM 1335 N N . VAL A 1 177 ? -16.888 0.326 2.208 1.00 98.12 177 VAL A N 1
ATOM 1336 C CA . VAL A 1 177 ? -17.532 1.602 2.558 1.00 98.12 177 VAL A CA 1
ATOM 1337 C C . VAL A 1 177 ? -16.597 2.755 2.216 1.00 98.12 177 VAL A C 1
ATOM 1339 O O . VAL A 1 177 ? -15.457 2.771 2.661 1.00 98.12 177 VAL A O 1
ATOM 1342 N N . GLN A 1 178 ? -17.086 3.733 1.459 1.00 97.75 178 GLN A N 1
ATOM 1343 C CA . GLN A 1 178 ? -16.344 4.960 1.186 1.00 97.75 178 GLN A CA 1
ATOM 1344 C C . GLN A 1 178 ? -16.542 5.945 2.340 1.00 97.75 178 GLN A C 1
ATOM 1346 O O . GLN A 1 178 ? -17.675 6.273 2.696 1.00 97.75 178 GLN A O 1
ATOM 1351 N N . CYS A 1 179 ? -15.442 6.408 2.922 1.00 97.38 179 CYS A N 1
ATOM 1352 C CA . CYS A 1 179 ? -15.440 7.417 3.965 1.00 97.38 179 CYS A CA 1
ATOM 1353 C C . CYS A 1 179 ? -15.233 8.801 3.357 1.00 97.38 179 CYS A C 1
ATOM 1355 O O . CYS A 1 179 ? -14.184 9.098 2.783 1.00 97.38 179 CYS A O 1
ATOM 1357 N N . GLU A 1 180 ? -16.223 9.662 3.553 1.00 93.62 180 GLU A N 1
ATOM 1358 C CA . GLU A 1 180 ? -16.105 11.085 3.270 1.00 93.62 180 GLU A CA 1
ATOM 1359 C C . GLU A 1 180 ? -15.326 11.797 4.382 1.00 93.62 180 GLU A C 1
ATOM 1361 O O . GLU A 1 180 ? -15.249 11.329 5.523 1.00 93.62 180 GLU A O 1
ATOM 1366 N N . VAL A 1 181 ? -14.762 12.962 4.059 1.00 90.50 181 VAL A N 1
ATOM 1367 C CA . VAL A 1 181 ? -14.029 13.794 5.030 1.00 90.50 181 VAL A CA 1
ATOM 1368 C C . VAL A 1 181 ? -14.937 14.162 6.207 1.00 90.50 181 VAL A C 1
ATOM 1370 O O . VAL A 1 181 ? -14.546 14.053 7.373 1.00 90.50 181 VAL A O 1
ATOM 1373 N N . LEU A 1 182 ? -16.188 14.526 5.907 1.00 91.62 182 LEU A N 1
ATOM 1374 C CA . LEU A 1 182 ? -17.240 14.679 6.906 1.00 91.62 182 LEU A CA 1
ATOM 1375 C C . LEU A 1 182 ? -17.686 13.292 7.388 1.00 91.62 182 LEU A C 1
ATOM 1377 O O . LEU A 1 182 ? -18.290 12.533 6.637 1.00 91.62 182 LEU A O 1
ATOM 1381 N N . GLY A 1 183 ? -17.400 12.969 8.651 1.00 92.69 183 GLY A N 1
ATOM 1382 C CA . GLY A 1 183 ? -17.717 11.662 9.243 1.00 92.69 183 GLY A CA 1
ATOM 1383 C C . GLY A 1 183 ? -16.595 10.622 9.136 1.00 92.69 183 GLY A C 1
ATOM 1384 O O . GLY A 1 183 ? -16.807 9.453 9.466 1.00 92.69 183 GLY A O 1
ATOM 1385 N N . LEU A 1 184 ? -15.391 11.027 8.708 1.00 94.62 184 LEU A N 1
ATOM 1386 C CA . LEU A 1 184 ? -14.232 10.140 8.562 1.00 94.62 184 LEU A CA 1
ATOM 1387 C C . LEU A 1 184 ? -13.950 9.333 9.838 1.00 94.62 184 LEU A C 1
ATOM 1389 O O . LEU A 1 184 ? -13.685 8.135 9.782 1.00 94.62 184 LEU A O 1
ATOM 1393 N N . LYS A 1 185 ? -14.033 9.979 11.004 1.00 95.69 185 LYS A N 1
ATOM 1394 C CA . LYS A 1 185 ? -13.772 9.345 12.300 1.00 95.69 185 LYS A CA 1
ATOM 1395 C C . LYS A 1 185 ? -14.768 8.224 12.594 1.00 95.69 185 LYS A C 1
ATOM 1397 O O . LYS A 1 185 ? -14.365 7.158 13.053 1.00 95.69 185 LYS A O 1
ATOM 1402 N N . GLU A 1 186 ? -16.052 8.472 12.369 1.00 95.69 186 GLU A N 1
ATOM 1403 C CA . GLU A 1 186 ? -17.130 7.513 12.599 1.00 95.69 186 GLU A CA 1
ATOM 1404 C C . GLU A 1 186 ? -17.018 6.344 11.615 1.00 95.69 186 GLU A C 1
ATOM 1406 O O . GLU A 1 186 ? -17.072 5.188 12.033 1.00 95.69 186 GLU A O 1
ATOM 1411 N N . CYS A 1 187 ? -16.755 6.640 10.338 1.00 96.94 187 CYS A N 1
ATOM 1412 C CA . CYS A 1 187 ? -16.567 5.645 9.285 1.00 96.94 187 CYS A CA 1
ATOM 1413 C C . CYS A 1 187 ? -15.386 4.702 9.581 1.00 96.94 187 CYS A C 1
ATOM 1415 O O . CYS A 1 187 ? -15.558 3.484 9.643 1.00 96.94 187 CYS A O 1
ATOM 1417 N N . LEU A 1 188 ? -14.203 5.254 9.883 1.00 96.44 188 LEU A N 1
ATOM 1418 C CA . LEU A 1 188 ? -13.029 4.461 10.281 1.00 96.44 188 LEU A CA 1
ATOM 1419 C C . LEU A 1 188 ? -13.203 3.785 11.647 1.00 96.44 188 LEU A C 1
ATOM 1421 O O . LEU A 1 188 ? -12.513 2.818 11.966 1.00 96.44 188 LEU A O 1
ATOM 1425 N N . GLY A 1 189 ? -14.133 4.274 12.468 1.00 94.00 189 GLY A N 1
ATOM 1426 C CA . GLY A 1 189 ? -14.460 3.704 13.767 1.00 94.00 189 GLY A CA 1
ATOM 1427 C C . GLY A 1 189 ? -14.982 2.269 13.694 1.00 94.00 189 GLY A C 1
ATOM 1428 O O . GLY A 1 189 ? -14.714 1.507 14.628 1.00 94.00 189 GLY A O 1
ATOM 1429 N N . ALA A 1 190 ? -15.668 1.925 12.601 1.00 93.38 190 ALA A N 1
ATOM 1430 C CA . ALA A 1 190 ? -16.277 0.622 12.340 1.00 93.38 190 ALA A CA 1
ATOM 1431 C C . ALA A 1 190 ? -15.480 -0.254 11.353 1.00 93.38 190 ALA A C 1
ATOM 1433 O O . ALA A 1 190 ? -15.924 -1.353 11.035 1.00 93.38 190 ALA A O 1
ATOM 1434 N N . ALA A 1 191 ? -14.340 0.230 10.852 1.00 97.88 191 ALA A N 1
ATOM 1435 C CA . ALA A 1 191 ? -13.541 -0.468 9.853 1.00 97.88 191 ALA A CA 1
ATOM 1436 C C . ALA A 1 191 ? -12.638 -1.547 10.473 1.00 97.88 191 ALA A C 1
ATOM 1438 O O . ALA A 1 191 ? -12.048 -1.341 11.535 1.00 97.88 191 ALA A O 1
ATOM 1439 N N . ASP A 1 192 ? -12.477 -2.659 9.757 1.00 98.00 192 ASP A N 1
ATOM 1440 C CA . ASP A 1 192 ? -11.496 -3.716 10.035 1.00 98.00 192 ASP A CA 1
ATOM 1441 C C . ASP A 1 192 ? -10.198 -3.514 9.226 1.00 98.00 192 ASP A C 1
ATOM 1443 O O . ASP A 1 192 ? -9.140 -4.020 9.593 1.00 98.00 192 ASP A O 1
ATOM 1447 N N . LEU A 1 193 ? -10.269 -2.745 8.136 1.00 98.62 193 LEU A N 1
ATOM 1448 C CA . LEU A 1 193 ? -9.152 -2.296 7.302 1.00 98.62 193 LEU A CA 1
ATOM 1449 C C . LEU A 1 193 ? -9.504 -0.932 6.706 1.00 98.62 193 LEU A C 1
ATOM 1451 O O . LEU A 1 193 ? -10.642 -0.716 6.292 1.00 98.62 193 LEU A O 1
ATOM 1455 N N . VAL A 1 194 ? -8.523 -0.037 6.592 1.00 98.81 194 VAL A N 1
ATOM 1456 C CA . VAL A 1 194 ? -8.649 1.173 5.772 1.00 98.81 194 VAL A CA 1
ATOM 1457 C C . VAL A 1 194 ? -7.723 1.133 4.556 1.00 98.81 194 VAL A C 1
ATOM 1459 O O . VAL A 1 194 ? -6.532 0.845 4.675 1.00 98.81 194 VAL A O 1
ATOM 1462 N N . VAL A 1 195 ? -8.276 1.455 3.388 1.00 98.88 195 VAL A N 1
ATOM 1463 C CA . VAL A 1 195 ? -7.563 1.652 2.126 1.00 98.88 195 VAL A CA 1
ATOM 1464 C C . VAL A 1 195 ? -7.488 3.144 1.824 1.00 98.88 195 VAL A C 1
ATOM 1466 O O . VAL A 1 195 ? -8.510 3.813 1.672 1.00 98.88 195 VAL A O 1
ATOM 1469 N N . LEU A 1 196 ? -6.273 3.671 1.749 1.00 98.75 196 LEU A N 1
ATOM 1470 C CA . LEU A 1 196 ? -5.991 5.096 1.638 1.00 98.75 196 LEU A CA 1
ATOM 1471 C C . LEU A 1 196 ? -5.350 5.427 0.296 1.00 98.75 196 LEU A C 1
ATOM 1473 O O . LEU A 1 196 ? -4.446 4.722 -0.151 1.00 98.75 196 LEU A O 1
ATOM 1477 N N . GLY A 1 197 ? -5.783 6.529 -0.309 1.00 98.38 197 GLY A N 1
ATOM 1478 C CA . GLY A 1 197 ? -5.037 7.206 -1.366 1.00 98.38 197 GLY A CA 1
ATOM 1479 C C . GLY A 1 197 ? -4.236 8.398 -0.843 1.00 98.38 197 GLY A C 1
ATOM 1480 O O . GLY A 1 197 ? -3.935 8.483 0.349 1.00 98.38 197 GLY A O 1
ATOM 1481 N N . ALA A 1 198 ? -3.906 9.337 -1.733 1.00 97.50 198 ALA A N 1
ATOM 1482 C CA . ALA A 1 198 ? -3.286 10.606 -1.354 1.00 97.50 198 ALA A CA 1
ATOM 1483 C C . ALA A 1 198 ? -3.928 11.836 -2.021 1.00 97.50 198 ALA A C 1
ATOM 1485 O O . ALA A 1 198 ? -3.265 12.861 -2.186 1.00 97.50 198 ALA A O 1
ATOM 1486 N N . GLU A 1 199 ? -5.210 11.734 -2.386 1.00 95.69 199 GLU A N 1
ATOM 1487 C CA . GLU A 1 199 ? -6.029 12.839 -2.905 1.00 95.69 199 GLU A CA 1
ATOM 1488 C C . GLU A 1 199 ? -6.645 13.653 -1.758 1.00 95.69 199 GLU A C 1
ATOM 1490 O O . GLU A 1 199 ? -7.861 13.659 -1.574 1.00 95.69 199 GLU A O 1
ATOM 1495 N N . GLY A 1 200 ? -5.799 14.302 -0.961 1.00 95.50 200 GLY A N 1
ATOM 1496 C CA . GLY A 1 200 ? -6.220 15.210 0.105 1.00 95.50 200 GLY A CA 1
ATOM 1497 C C . GLY A 1 200 ? -5.159 16.265 0.409 1.00 95.50 200 GLY A C 1
ATOM 1498 O O . GLY A 1 200 ? -4.059 16.245 -0.154 1.00 95.50 200 GLY A O 1
ATOM 1499 N N . ASP A 1 201 ? -5.476 17.185 1.314 1.00 96.38 201 ASP A N 1
ATOM 1500 C CA . ASP A 1 201 ? -4.589 18.270 1.731 1.00 96.38 201 ASP A CA 1
ATOM 1501 C C . ASP A 1 201 ? -3.874 18.027 3.080 1.00 96.38 201 ASP A C 1
ATOM 1503 O O . ASP A 1 201 ? -4.069 17.039 3.787 1.00 96.38 201 ASP A O 1
ATOM 1507 N N . SER A 1 202 ? -2.990 18.949 3.468 1.00 95.88 202 SER A N 1
ATOM 1508 C CA . SER A 1 202 ? -2.215 18.821 4.711 1.00 95.88 202 SER A CA 1
ATOM 1509 C C . SER A 1 202 ? -3.084 18.809 5.981 1.00 95.88 202 SER A C 1
ATOM 1511 O O . SER A 1 202 ? -2.698 18.192 6.974 1.00 95.88 202 SER A O 1
ATOM 1513 N N . ALA A 1 203 ? -4.233 19.489 5.993 1.00 96.56 203 ALA A N 1
ATOM 1514 C CA . ALA A 1 203 ? -5.128 19.522 7.148 1.00 96.56 203 ALA A CA 1
ATOM 1515 C C . ALA A 1 203 ? -5.916 18.210 7.271 1.00 96.56 203 ALA A C 1
ATOM 1517 O O . ALA A 1 203 ? -6.009 17.646 8.364 1.00 96.56 203 ALA A O 1
ATOM 1518 N N . GLU A 1 204 ? -6.402 17.687 6.148 1.00 97.62 204 GLU A N 1
ATOM 1519 C CA . GLU A 1 204 ? -7.058 16.384 6.063 1.00 97.62 204 GLU A CA 1
ATOM 1520 C C . GLU A 1 204 ? -6.105 15.255 6.464 1.00 97.62 204 GLU A C 1
ATOM 1522 O O . GLU A 1 204 ? -6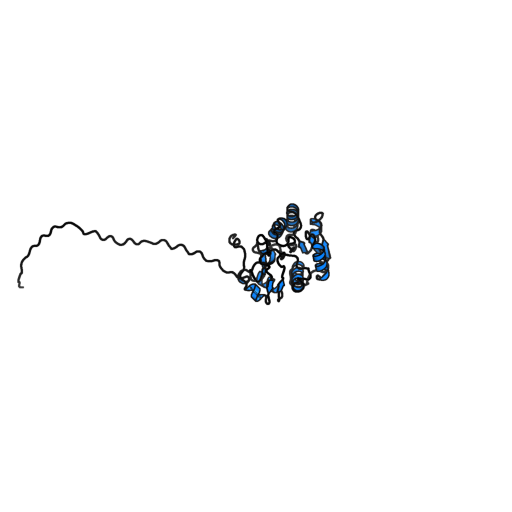.490 14.375 7.237 1.00 97.62 204 GLU A O 1
ATOM 1527 N N . ALA A 1 205 ? -4.838 15.321 6.038 1.00 98.12 205 ALA A N 1
ATOM 1528 C CA . ALA A 1 205 ? -3.813 14.366 6.449 1.00 98.12 205 ALA A CA 1
ATOM 1529 C C . ALA A 1 205 ? -3.634 14.349 7.974 1.00 98.12 205 ALA A C 1
ATOM 1531 O O . ALA A 1 205 ? -3.665 13.282 8.583 1.00 98.12 205 ALA A O 1
ATOM 1532 N N . LYS A 1 206 ? -3.521 15.521 8.617 1.00 97.25 206 LYS A N 1
ATOM 1533 C CA . LYS A 1 206 ? -3.426 15.625 10.087 1.00 97.25 206 LYS A CA 1
ATOM 1534 C C . LYS A 1 206 ? -4.651 15.039 10.782 1.00 97.25 206 LYS A C 1
ATOM 1536 O O . LYS A 1 206 ? -4.509 14.337 11.781 1.00 97.25 206 LYS A O 1
ATOM 1541 N N . GLY A 1 207 ? -5.845 15.317 10.256 1.00 96.88 207 GLY A N 1
ATOM 1542 C CA . GLY A 1 207 ? -7.096 14.761 10.768 1.00 96.88 207 GLY A CA 1
ATOM 1543 C C . GLY A 1 207 ? -7.123 13.235 10.683 1.00 96.88 207 GLY A C 1
ATOM 1544 O O . GLY A 1 207 ? -7.422 12.567 11.673 1.00 96.88 207 GLY A O 1
ATOM 1545 N N . LEU A 1 208 ? -6.743 12.680 9.530 1.00 98.00 208 LEU A N 1
ATOM 1546 C CA . LEU A 1 208 ? -6.660 11.240 9.314 1.00 98.00 208 LEU A CA 1
ATOM 1547 C C . LEU A 1 208 ? -5.609 10.586 10.221 1.00 98.00 208 LEU A C 1
ATOM 1549 O O . LEU A 1 208 ? -5.932 9.602 10.884 1.00 98.00 208 LEU A O 1
ATOM 1553 N N . VAL A 1 209 ? -4.398 11.146 10.328 1.00 98.25 209 VAL A N 1
ATOM 1554 C CA . VAL A 1 209 ? -3.361 10.653 11.256 1.00 98.25 209 VAL A CA 1
ATOM 1555 C C . VAL A 1 209 ? -3.892 10.628 12.687 1.00 98.25 209 VAL A C 1
ATOM 1557 O O . VAL A 1 209 ? -3.792 9.603 13.350 1.00 98.25 209 VAL A O 1
ATOM 1560 N N . ALA A 1 210 ? -4.564 11.688 13.146 1.00 97.06 210 ALA A N 1
ATOM 1561 C CA . ALA A 1 210 ? -5.135 11.721 14.491 1.00 97.06 210 ALA A CA 1
ATOM 1562 C C . ALA A 1 210 ? -6.214 10.642 14.727 1.00 97.06 210 ALA A C 1
ATOM 1564 O O . ALA A 1 210 ? -6.373 10.158 15.852 1.00 97.06 210 ALA A O 1
ATOM 1565 N N . VAL A 1 211 ? -6.978 10.259 13.696 1.00 96.62 211 VAL A N 1
ATOM 1566 C CA . VAL A 1 211 ? -7.930 9.137 13.774 1.00 96.62 211 VAL A CA 1
ATOM 1567 C C . VAL A 1 211 ? -7.189 7.801 13.811 1.00 96.62 211 VAL A C 1
ATOM 1569 O O . VAL A 1 211 ? -7.503 6.960 14.656 1.00 96.62 211 VAL A O 1
ATOM 1572 N N . LEU A 1 212 ? -6.188 7.621 12.945 1.00 97.00 212 LEU A N 1
ATOM 1573 C CA . LEU A 1 212 ? -5.350 6.426 12.922 1.00 97.00 212 LEU A CA 1
ATOM 1574 C C . LEU A 1 212 ? -4.628 6.242 14.260 1.00 97.00 212 LEU A C 1
ATOM 1576 O O . LEU A 1 212 ? -4.634 5.140 14.790 1.00 97.00 212 LEU A O 1
ATOM 1580 N N . ASP A 1 213 ? -4.068 7.278 14.869 1.00 96.00 213 ASP A N 1
ATOM 1581 C CA . ASP A 1 213 ? -3.360 7.158 16.150 1.00 96.00 213 ASP A CA 1
ATOM 1582 C C . ASP A 1 213 ? -4.282 6.681 17.280 1.00 96.00 213 ASP A C 1
ATOM 1584 O O . ASP A 1 213 ? -3.903 5.834 18.090 1.00 96.00 213 ASP A O 1
ATOM 1588 N N . LYS A 1 214 ? -5.542 7.136 17.292 1.00 95.94 214 LYS A N 1
ATOM 1589 C CA . LYS A 1 214 ? -6.569 6.645 18.233 1.00 95.94 214 LYS A CA 1
ATOM 1590 C C . LYS A 1 214 ? -6.985 5.199 17.962 1.00 95.94 214 LYS A C 1
ATOM 1592 O O . LYS A 1 214 ? -7.472 4.520 18.863 1.00 95.94 214 LYS A O 1
ATOM 1597 N N . LYS A 1 215 ? -6.812 4.729 16.728 1.00 95.44 215 LYS A N 1
ATOM 1598 C CA . LYS A 1 215 ? -7.069 3.360 16.269 1.00 95.44 215 LYS A CA 1
ATOM 1599 C C . LYS A 1 215 ? -5.737 2.696 15.914 1.00 95.44 215 LYS A C 1
ATOM 1601 O O . LYS A 1 215 ? -5.539 2.205 14.803 1.00 95.44 215 LYS A O 1
ATOM 1606 N N . SER A 1 216 ? -4.800 2.710 16.860 1.00 94.75 216 SER A N 1
ATOM 1607 C CA . SER A 1 216 ? -3.387 2.355 16.655 1.00 94.75 216 SER A CA 1
ATOM 1608 C C . SER A 1 216 ? -3.138 0.946 16.104 1.00 94.75 216 SER A C 1
ATOM 1610 O O . SER A 1 216 ? -2.071 0.717 15.542 1.00 94.75 216 SER A O 1
ATOM 1612 N N . ALA A 1 217 ? -4.114 0.037 16.218 1.00 96.44 217 ALA A N 1
ATOM 1613 C CA . ALA A 1 217 ? -4.079 -1.318 15.665 1.00 96.44 217 ALA A CA 1
ATOM 1614 C C . ALA A 1 217 ? -4.826 -1.486 14.323 1.00 96.44 217 ALA A C 1
ATOM 1616 O O . ALA A 1 217 ? -4.672 -2.530 13.694 1.00 96.44 217 ALA A O 1
ATOM 1617 N N . LEU A 1 218 ? -5.611 -0.494 13.867 1.00 98.06 218 LEU A N 1
ATOM 1618 C CA . LEU A 1 218 ? -6.359 -0.559 12.600 1.00 98.06 218 LEU A CA 1
ATOM 1619 C C . LEU A 1 218 ? -5.382 -0.7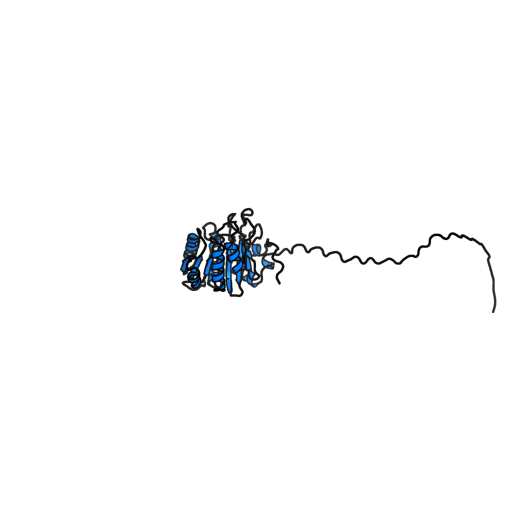65 11.430 1.00 98.06 218 LEU A C 1
ATOM 1621 O O . LEU A 1 218 ? -4.517 0.100 11.244 1.00 98.06 218 LEU A O 1
ATOM 1625 N N . PRO A 1 219 ? -5.501 -1.865 10.663 1.00 98.50 219 PRO A N 1
ATOM 1626 C CA . PRO A 1 219 ? -4.676 -2.128 9.493 1.00 98.50 219 PRO A CA 1
ATOM 1627 C C . PRO A 1 219 ? -4.834 -1.070 8.399 1.00 98.50 219 PRO A C 1
ATOM 1629 O O . PRO A 1 219 ? -5.926 -0.537 8.199 1.00 98.50 219 PRO A O 1
ATOM 1632 N N . VAL A 1 220 ? -3.748 -0.791 7.673 1.00 98.88 220 VAL A N 1
ATOM 1633 C CA . VAL A 1 220 ? -3.706 0.251 6.633 1.00 98.88 220 VAL A CA 1
ATOM 1634 C C . VAL A 1 220 ? -3.146 -0.302 5.324 1.00 98.88 220 VAL A C 1
ATOM 1636 O O . VAL A 1 220 ? -2.010 -0.767 5.277 1.00 98.88 220 VAL A O 1
ATOM 1639 N N . LEU A 1 221 ? -3.906 -0.178 4.239 1.00 98.88 221 LEU A N 1
ATOM 1640 C CA . LEU A 1 221 ? -3.420 -0.356 2.873 1.00 98.88 221 LEU A CA 1
ATOM 1641 C C . LEU A 1 221 ? -3.340 1.006 2.198 1.00 98.88 221 LEU A C 1
ATOM 1643 O O . LEU A 1 221 ? -4.352 1.661 1.991 1.00 98.88 221 LEU A O 1
ATOM 1647 N N . TYR A 1 222 ? -2.148 1.441 1.832 1.00 98.88 222 TYR A N 1
ATOM 1648 C CA . TYR A 1 222 ? -1.947 2.707 1.152 1.00 98.88 222 TYR A CA 1
ATOM 1649 C C . TYR A 1 222 ? -1.614 2.487 -0.328 1.00 98.88 222 TYR A C 1
ATOM 1651 O O . TYR A 1 222 ? -0.718 1.714 -0.676 1.00 98.88 222 TYR A O 1
ATOM 1659 N N . PHE A 1 223 ? -2.299 3.219 -1.201 1.00 98.81 223 PHE A N 1
ATOM 1660 C CA . PHE A 1 223 ? -1.992 3.315 -2.619 1.00 98.81 223 PHE A CA 1
ATOM 1661 C C . PHE A 1 223 ? -1.647 4.754 -2.979 1.00 98.81 223 PHE A C 1
ATOM 1663 O O . PHE A 1 223 ? -2.433 5.673 -2.773 1.00 98.81 223 PHE A O 1
ATOM 1670 N N . HIS A 1 224 ? -0.482 4.971 -3.574 1.00 98.44 224 HIS A N 1
ATOM 1671 C CA . HIS A 1 224 ? -0.129 6.307 -4.030 1.00 98.44 224 HIS A CA 1
ATOM 1672 C C . HIS A 1 224 ? -0.882 6.663 -5.321 1.00 98.44 224 HIS A C 1
ATOM 1674 O O . HIS A 1 224 ? -0.658 6.072 -6.374 1.00 98.44 224 HIS A O 1
ATOM 1680 N N . THR A 1 225 ? -1.784 7.640 -5.237 1.00 97.88 225 THR A N 1
ATOM 1681 C CA . THR A 1 225 ? -2.589 8.148 -6.363 1.00 97.88 225 THR A CA 1
ATOM 1682 C C . THR A 1 225 ? -1.947 9.293 -7.174 1.00 97.88 225 THR A C 1
ATOM 1684 O O . THR A 1 225 ? -2.240 9.369 -8.368 1.00 97.88 225 THR A O 1
ATOM 1687 N N . PRO A 1 226 ? -1.006 10.109 -6.641 1.00 96.62 226 PRO A N 1
ATOM 1688 C CA . PRO A 1 226 ? -0.309 11.171 -7.388 1.00 96.62 226 PRO A CA 1
ATOM 1689 C C . PRO A 1 226 ? 0.754 10.699 -8.401 1.00 96.62 226 PRO A C 1
ATOM 1691 O O . PRO A 1 226 ? 1.628 11.472 -8.810 1.00 96.62 226 PRO A O 1
ATOM 1694 N N . TYR A 1 227 ? 0.666 9.450 -8.860 1.00 96.25 227 TYR A N 1
ATOM 1695 C CA . TYR A 1 227 ? 1.558 8.840 -9.844 1.00 96.25 227 TYR A CA 1
ATOM 1696 C C . TYR A 1 227 ? 3.039 8.845 -9.422 1.00 96.25 227 TYR A C 1
ATOM 1698 O O . TYR A 1 227 ? 3.431 8.090 -8.544 1.00 96.25 227 TYR A O 1
ATOM 1706 N N . TRP A 1 228 ? 3.892 9.636 -10.080 1.00 95.62 228 TRP A N 1
ATOM 1707 C CA . TRP A 1 228 ? 5.331 9.729 -9.791 1.00 95.62 228 TRP A CA 1
ATOM 1708 C C . TRP A 1 228 ? 5.689 10.931 -8.914 1.00 95.62 228 TRP A C 1
ATOM 1710 O O . TRP A 1 228 ? 6.863 11.167 -8.621 1.00 95.62 228 TRP A O 1
ATOM 1720 N N . LYS A 1 229 ? 4.692 11.749 -8.566 1.00 96.19 229 LYS A N 1
ATOM 1721 C CA . LYS A 1 229 ? 4.896 12.986 -7.821 1.00 96.19 229 LYS A CA 1
ATOM 1722 C C . LYS A 1 229 ? 5.027 12.690 -6.336 1.00 96.19 229 LYS A C 1
ATOM 1724 O O . LYS A 1 229 ? 4.588 11.664 -5.836 1.00 96.19 229 LYS A O 1
ATOM 1729 N N . GLU A 1 230 ? 5.625 13.619 -5.617 1.00 94.44 230 GLU A N 1
ATOM 1730 C CA . GLU A 1 230 ? 5.538 13.629 -4.164 1.00 94.44 230 GLU A CA 1
ATOM 1731 C C . GLU A 1 230 ? 4.213 14.275 -3.743 1.00 94.44 230 GLU A C 1
ATOM 1733 O O . GLU A 1 230 ? 3.691 15.161 -4.423 1.00 94.44 230 GLU A O 1
ATOM 1738 N N . SER A 1 231 ? 3.669 13.835 -2.612 1.00 95.94 231 SER A N 1
ATOM 1739 C CA . SER A 1 231 ? 2.510 14.464 -1.977 1.00 95.94 231 SER A CA 1
ATOM 1740 C C . SER A 1 231 ? 2.784 14.739 -0.505 1.00 95.94 231 SER A C 1
ATOM 1742 O O . SER A 1 231 ? 3.285 13.883 0.224 1.00 95.94 231 SER A O 1
ATOM 1744 N N . GLU A 1 232 ? 2.444 15.943 -0.053 1.00 96.94 232 GLU A N 1
ATOM 1745 C CA . GLU A 1 232 ? 2.543 16.321 1.356 1.00 96.94 232 GLU A CA 1
ATOM 1746 C C . GLU A 1 232 ? 1.556 15.523 2.223 1.00 96.94 232 GLU A C 1
ATOM 1748 O O . GLU A 1 232 ? 1.910 15.080 3.315 1.00 96.94 232 GLU A O 1
ATOM 1753 N N . PHE A 1 233 ? 0.354 15.255 1.698 1.00 98.00 233 PHE A N 1
ATOM 1754 C CA . PHE A 1 233 ? -0.608 14.347 2.321 1.00 98.00 233 PHE A CA 1
ATOM 1755 C C . PHE A 1 233 ? 0.006 12.955 2.487 1.00 98.00 233 PHE A C 1
ATOM 1757 O O . PHE A 1 233 ? 0.083 12.429 3.598 1.00 98.00 233 PHE A O 1
ATOM 1764 N N . ALA A 1 234 ? 0.537 12.392 1.396 1.00 97.81 234 ALA A N 1
ATOM 1765 C CA . ALA A 1 234 ? 1.185 11.083 1.410 1.00 97.81 234 ALA A CA 1
ATOM 1766 C C . ALA A 1 234 ? 2.344 11.026 2.410 1.00 97.81 234 ALA A C 1
ATOM 1768 O O . ALA A 1 234 ? 2.485 10.039 3.126 1.00 97.81 234 ALA A O 1
ATOM 1769 N N . ARG A 1 235 ? 3.160 12.086 2.493 1.00 97.94 235 ARG A N 1
ATOM 1770 C CA . ARG A 1 235 ? 4.291 12.169 3.425 1.00 97.94 235 ARG A CA 1
ATOM 1771 C C . ARG A 1 235 ? 3.836 12.003 4.874 1.00 97.94 235 ARG A C 1
ATOM 1773 O O . ARG A 1 235 ? 4.467 11.251 5.611 1.00 97.94 235 ARG A O 1
ATOM 1780 N N . GLN A 1 236 ? 2.755 12.670 5.272 1.00 98.38 236 GLN A N 1
ATOM 1781 C CA . GLN A 1 236 ? 2.227 12.586 6.635 1.00 98.38 236 GLN A CA 1
ATOM 1782 C C . GLN A 1 236 ? 1.583 11.226 6.927 1.00 98.38 236 GLN A C 1
ATOM 1784 O O . GLN A 1 236 ? 1.867 10.632 7.968 1.00 98.38 236 GLN A O 1
ATOM 1789 N N . ILE A 1 237 ? 0.780 10.697 5.996 1.00 98.25 237 ILE A N 1
ATOM 1790 C CA . ILE A 1 237 ? 0.156 9.378 6.163 1.00 98.25 237 ILE A CA 1
ATOM 1791 C C . ILE A 1 237 ? 1.214 8.283 6.254 1.00 98.25 237 ILE A C 1
ATOM 1793 O O . ILE A 1 237 ? 1.206 7.511 7.211 1.00 98.25 237 ILE A O 1
ATOM 1797 N N . LEU A 1 238 ? 2.158 8.240 5.313 1.00 98.44 238 LEU A N 1
ATOM 1798 C CA . LEU A 1 238 ? 3.217 7.232 5.300 1.00 98.44 238 LEU A CA 1
ATOM 1799 C C . LEU A 1 238 ? 4.079 7.318 6.564 1.00 98.44 238 LEU A C 1
ATOM 1801 O O . LEU A 1 238 ? 4.336 6.285 7.178 1.00 98.44 238 LEU A O 1
ATOM 1805 N N . ALA A 1 239 ? 4.433 8.526 7.020 1.00 98.06 239 ALA A N 1
ATOM 1806 C CA . ALA A 1 239 ? 5.191 8.697 8.259 1.00 98.06 239 ALA A CA 1
ATOM 1807 C C . ALA A 1 239 ? 4.461 8.106 9.480 1.00 98.06 239 ALA A C 1
ATOM 1809 O O . ALA A 1 239 ? 5.096 7.456 10.311 1.00 98.06 239 ALA A O 1
ATOM 1810 N N . SER A 1 240 ? 3.130 8.249 9.562 1.00 97.00 240 SER A N 1
ATOM 1811 C CA . SER A 1 240 ? 2.321 7.672 10.654 1.00 97.00 240 SER A CA 1
ATOM 1812 C C . SER A 1 240 ? 2.320 6.137 10.687 1.00 97.00 240 SER A C 1
ATOM 1814 O O . SER A 1 240 ? 2.044 5.525 11.719 1.00 97.00 240 SER A O 1
ATOM 1816 N N . ILE A 1 241 ? 2.660 5.498 9.565 1.00 97.44 241 ILE A N 1
ATOM 1817 C CA . ILE A 1 241 ? 2.813 4.045 9.447 1.00 97.44 241 ILE A CA 1
ATOM 1818 C C . ILE A 1 241 ? 4.273 3.638 9.231 1.00 97.44 241 ILE A C 1
ATOM 1820 O O . ILE A 1 241 ? 4.534 2.566 8.706 1.00 97.44 241 ILE A O 1
ATOM 1824 N N . GLN A 1 242 ? 5.229 4.469 9.664 1.00 97.38 242 GLN A N 1
ATOM 1825 C CA . GLN A 1 242 ? 6.669 4.191 9.594 1.00 97.38 242 GLN A CA 1
ATOM 1826 C C . GLN A 1 242 ? 7.203 3.949 8.167 1.00 97.38 242 GLN A C 1
ATOM 1828 O O . GLN A 1 242 ? 8.243 3.323 7.980 1.00 97.38 242 GLN A O 1
ATOM 1833 N N . LEU A 1 243 ? 6.538 4.485 7.148 1.00 98.12 243 LEU A N 1
ATOM 1834 C CA . LEU A 1 243 ? 6.965 4.443 5.752 1.00 98.12 243 LEU A CA 1
ATOM 1835 C C . LEU A 1 243 ? 7.255 5.853 5.230 1.00 98.12 243 LEU A C 1
ATOM 1837 O O . LEU A 1 243 ? 6.961 6.860 5.874 1.00 98.12 243 LEU A O 1
ATOM 1841 N N . ARG A 1 244 ? 7.820 5.944 4.028 1.00 97.44 244 ARG A N 1
ATOM 1842 C CA . ARG A 1 244 ? 7.953 7.206 3.297 1.00 97.44 244 ARG A CA 1
ATOM 1843 C C . ARG A 1 244 ? 7.915 6.997 1.791 1.00 97.44 244 ARG A C 1
ATOM 1845 O O . ARG A 1 244 ? 8.156 5.903 1.286 1.00 97.44 244 ARG A O 1
ATOM 1852 N N . GLN A 1 245 ? 7.635 8.083 1.082 1.00 95.81 245 GLN A N 1
ATOM 1853 C CA . GLN A 1 245 ? 7.806 8.144 -0.366 1.00 95.81 245 GLN A CA 1
ATOM 1854 C C . GLN A 1 245 ? 9.302 8.064 -0.693 1.00 95.81 245 GLN A C 1
ATOM 1856 O O . GLN A 1 245 ? 10.145 8.492 0.107 1.00 95.81 245 GLN A O 1
ATOM 1861 N N . GLY A 1 246 ? 9.622 7.506 -1.855 1.00 94.75 246 GLY A N 1
ATOM 1862 C CA . GLY A 1 246 ? 10.960 7.598 -2.416 1.00 94.75 246 GLY A CA 1
ATOM 1863 C C . GLY A 1 246 ? 11.288 8.998 -2.924 1.00 94.75 246 GLY A C 1
ATOM 1864 O O . GLY A 1 246 ? 10.611 9.979 -2.626 1.00 94.75 246 GLY A O 1
ATOM 1865 N N . GLU A 1 247 ? 12.371 9.074 -3.683 1.00 91.81 247 GLU A N 1
ATOM 1866 C CA . GLU A 1 247 ? 12.916 10.331 -4.191 1.00 91.81 247 GLU A CA 1
ATOM 1867 C C . GLU A 1 247 ? 11.989 11.058 -5.174 1.00 91.81 247 GLU A C 1
ATOM 1869 O O . GLU A 1 247 ? 11.118 10.467 -5.825 1.00 91.81 247 GLU A O 1
ATOM 1874 N N . ALA A 1 248 ? 12.249 12.358 -5.326 1.00 92.50 248 ALA A N 1
ATOM 1875 C CA . ALA A 1 248 ? 11.586 13.209 -6.298 1.00 92.50 248 ALA A CA 1
ATOM 1876 C C . ALA A 1 248 ? 11.589 12.578 -7.698 1.00 92.50 248 ALA A C 1
ATOM 1878 O O . ALA A 1 248 ? 12.608 12.104 -8.202 1.00 92.50 248 ALA A O 1
ATOM 1879 N N . GLY A 1 249 ? 10.417 12.587 -8.331 1.00 93.44 249 GLY A N 1
ATOM 1880 C CA . GLY A 1 249 ? 10.193 12.019 -9.658 1.00 93.44 249 GLY A CA 1
ATOM 1881 C C . GLY A 1 249 ? 9.931 10.510 -9.692 1.00 93.44 249 GLY A C 1
ATOM 1882 O O . GLY A 1 249 ? 9.595 9.991 -10.758 1.00 93.44 249 GLY A O 1
ATOM 1883 N N . GLY A 1 250 ? 10.027 9.814 -8.555 1.00 96.44 250 GLY A N 1
ATOM 1884 C CA . GLY A 1 250 ? 9.603 8.424 -8.408 1.00 96.44 250 GLY A CA 1
ATOM 1885 C C . GLY A 1 250 ? 10.190 7.495 -9.469 1.00 96.44 250 GLY A C 1
ATOM 1886 O O . GLY A 1 250 ? 11.383 7.528 -9.767 1.00 96.44 250 GLY A O 1
ATOM 1887 N N . ASN A 1 251 ? 9.342 6.661 -10.070 1.00 97.69 251 ASN A N 1
ATOM 1888 C CA . ASN A 1 251 ? 9.752 5.673 -11.069 1.00 97.69 251 ASN A CA 1
ATOM 1889 C C . ASN A 1 251 ? 9.762 6.217 -12.513 1.00 97.69 251 ASN A C 1
ATOM 1891 O O . ASN A 1 251 ? 9.807 5.433 -13.465 1.00 97.69 251 ASN A O 1
ATOM 1895 N N . TYR A 1 252 ? 9.692 7.541 -12.704 1.00 97.38 252 TYR A N 1
ATOM 1896 C CA . TYR A 1 252 ? 9.469 8.151 -14.017 1.00 97.38 252 TYR A CA 1
ATOM 1897 C C . TYR A 1 252 ? 10.549 7.784 -15.047 1.00 97.38 252 TYR A C 1
ATOM 1899 O O . TYR A 1 252 ? 10.234 7.381 -16.170 1.00 97.38 252 TYR A O 1
ATOM 1907 N N . TRP A 1 253 ? 11.824 7.890 -14.659 1.00 95.56 253 TRP A N 1
ATOM 1908 C CA . TRP A 1 253 ? 12.959 7.624 -15.551 1.00 95.56 253 TRP A CA 1
ATOM 1909 C C . TRP A 1 253 ? 13.339 6.148 -15.603 1.00 95.56 253 TRP A C 1
ATOM 1911 O O . TRP A 1 253 ? 13.623 5.615 -16.672 1.00 95.56 253 TRP A O 1
ATOM 1921 N N . THR A 1 254 ? 13.341 5.479 -14.452 1.00 95.12 254 THR A N 1
ATOM 1922 C CA . THR A 1 254 ? 13.818 4.097 -14.324 1.00 95.12 254 THR A CA 1
ATOM 1923 C C . THR A 1 254 ? 12.841 3.089 -14.911 1.00 95.12 254 THR A C 1
ATOM 1925 O O . THR A 1 254 ? 13.272 2.079 -15.483 1.00 95.12 254 THR A O 1
ATOM 1928 N N . GLN A 1 255 ? 11.535 3.362 -14.786 1.00 97.25 255 GLN A N 1
ATOM 1929 C CA . GLN A 1 255 ? 10.458 2.453 -15.187 1.00 97.25 255 GLN A CA 1
ATOM 1930 C C . GLN A 1 255 ? 10.758 1.028 -14.718 1.00 97.25 255 GLN A C 1
ATOM 1932 O O . GLN A 1 255 ? 10.798 0.069 -15.499 1.00 97.25 255 GLN A O 1
ATOM 1937 N N . ASP A 1 256 ? 11.132 0.927 -13.448 1.00 97.81 256 ASP A N 1
ATOM 1938 C CA . ASP A 1 256 ? 11.451 -0.331 -12.812 1.00 97.81 256 ASP A CA 1
ATOM 1939 C C . ASP A 1 256 ? 10.172 -1.134 -12.565 1.00 97.81 256 ASP A C 1
ATOM 1941 O O . ASP A 1 256 ? 9.063 -0.591 -12.568 1.00 97.81 256 ASP A O 1
ATOM 1945 N N . ALA A 1 257 ? 10.344 -2.436 -12.386 1.00 97.81 257 ALA A N 1
ATOM 1946 C CA . ALA A 1 257 ? 9.284 -3.394 -12.144 1.00 97.81 257 ALA A CA 1
ATOM 1947 C C . ALA A 1 257 ? 9.801 -4.512 -11.235 1.00 97.81 257 ALA A C 1
ATOM 1949 O O . ALA A 1 257 ? 10.934 -4.982 -11.388 1.00 97.81 257 ALA A O 1
ATOM 1950 N N . ALA A 1 258 ? 8.948 -4.991 -10.336 1.00 97.19 258 ALA A N 1
ATOM 1951 C CA . ALA A 1 258 ? 9.202 -6.178 -9.535 1.00 97.19 258 ALA A CA 1
ATOM 1952 C C . ALA A 1 258 ? 8.765 -7.410 -10.342 1.00 97.19 258 ALA A C 1
ATOM 1954 O O . ALA A 1 258 ? 7.722 -8.018 -10.100 1.00 97.19 258 ALA A O 1
ATOM 1955 N N . ASN A 1 259 ? 9.568 -7.724 -11.361 1.00 96.12 259 ASN A N 1
ATOM 1956 C CA . ASN A 1 259 ? 9.378 -8.852 -12.268 1.00 96.12 259 ASN A CA 1
ATOM 1957 C C . ASN A 1 259 ? 10.370 -9.969 -11.934 1.00 96.12 259 ASN A C 1
ATOM 1959 O O . ASN A 1 259 ? 11.427 -10.077 -12.566 1.00 96.12 259 ASN A O 1
ATOM 1963 N N . TRP A 1 260 ? 10.011 -10.801 -10.960 1.00 97.31 260 TRP A N 1
ATOM 1964 C CA . TRP A 1 260 ? 10.879 -11.836 -10.397 1.00 97.31 260 TRP A CA 1
ATOM 1965 C C . TRP A 1 260 ? 10.367 -13.234 -10.724 1.00 97.31 260 TRP A C 1
ATOM 1967 O O . TRP A 1 260 ? 9.183 -13.517 -10.568 1.00 97.31 260 TRP A O 1
ATOM 1977 N N . ALA A 1 261 ? 11.256 -14.115 -11.185 1.00 96.50 261 ALA A N 1
ATOM 1978 C CA . ALA A 1 261 ? 10.915 -15.519 -11.423 1.00 96.50 261 ALA A CA 1
ATOM 1979 C C . ALA A 1 261 ? 10.873 -16.324 -10.116 1.00 96.50 261 ALA A C 1
ATOM 1981 O O . ALA A 1 261 ? 10.074 -17.244 -9.993 1.00 96.50 261 ALA A O 1
ATOM 1982 N N . SER A 1 262 ? 11.704 -15.946 -9.143 1.00 96.00 262 SER A N 1
ATOM 1983 C CA . SER A 1 262 ? 11.742 -16.531 -7.810 1.00 96.00 262 SER A CA 1
ATOM 1984 C C . SER A 1 262 ? 11.822 -15.428 -6.757 1.00 96.00 262 SER A C 1
ATOM 1986 O O . SER A 1 262 ? 12.392 -14.360 -6.999 1.00 96.00 262 SER A O 1
ATOM 1988 N N . LEU A 1 263 ? 11.273 -15.690 -5.570 1.00 94.38 263 LEU A N 1
ATOM 1989 C CA . LEU A 1 263 ? 11.474 -14.801 -4.428 1.00 94.38 263 LEU A CA 1
ATOM 1990 C C . LEU A 1 263 ? 12.942 -14.787 -3.995 1.00 94.38 263 LEU A C 1
ATOM 1992 O O . LEU A 1 263 ? 13.453 -13.731 -3.645 1.00 94.38 263 LEU A O 1
ATOM 1996 N N . GLY A 1 264 ? 13.635 -15.929 -4.078 1.00 93.94 264 GLY A N 1
ATOM 1997 C CA . GLY A 1 264 ? 15.053 -16.043 -3.732 1.00 93.94 264 GLY A CA 1
ATOM 1998 C C . GLY A 1 264 ? 15.918 -15.004 -4.448 1.00 93.94 264 GLY A C 1
ATOM 1999 O O . GLY A 1 264 ? 16.676 -14.294 -3.792 1.00 93.94 264 GLY A O 1
ATOM 2000 N N . ASP A 1 265 ? 15.730 -14.829 -5.758 1.00 94.25 265 ASP A N 1
ATOM 2001 C CA . ASP A 1 265 ? 16.468 -13.823 -6.536 1.00 94.25 265 ASP A CA 1
ATOM 2002 C C . ASP A 1 265 ? 16.169 -12.392 -6.061 1.00 94.25 265 ASP A C 1
ATOM 2004 O O . ASP A 1 265 ? 17.077 -11.569 -5.920 1.00 94.25 265 ASP A O 1
ATOM 2008 N N . MET A 1 266 ? 14.902 -12.096 -5.750 1.00 95.88 266 MET A N 1
ATOM 2009 C CA . MET A 1 266 ? 14.518 -10.803 -5.176 1.00 95.88 266 MET A CA 1
ATOM 2010 C C . MET A 1 266 ? 15.200 -10.583 -3.819 1.00 95.88 266 MET A C 1
ATOM 2012 O O . MET A 1 266 ? 15.742 -9.512 -3.557 1.00 95.88 266 MET A O 1
ATOM 2016 N N . PHE A 1 267 ? 15.225 -11.605 -2.966 1.00 93.75 267 PHE A N 1
ATOM 2017 C CA . PHE A 1 267 ? 15.831 -11.554 -1.638 1.00 93.75 267 PHE A CA 1
ATOM 2018 C C . PHE A 1 267 ? 17.361 -11.415 -1.668 1.00 93.75 267 PHE A C 1
ATOM 2020 O O . PHE A 1 267 ? 17.938 -10.847 -0.738 1.00 93.75 267 PHE A O 1
ATOM 2027 N N . GLN A 1 268 ? 18.023 -11.869 -2.732 1.00 93.12 268 GLN A N 1
ATOM 2028 C CA . GLN A 1 268 ? 19.462 -11.669 -2.952 1.00 93.12 268 GLN A CA 1
ATOM 2029 C C . GLN A 1 268 ? 19.793 -10.329 -3.628 1.00 93.12 268 GLN A C 1
ATOM 2031 O O . GLN A 1 268 ? 20.960 -9.995 -3.833 1.00 93.12 268 GLN A O 1
ATOM 2036 N N . THR A 1 269 ? 18.786 -9.523 -3.966 1.00 92.56 269 THR A N 1
ATOM 2037 C CA . THR A 1 269 ? 19.003 -8.236 -4.629 1.00 92.56 269 THR A CA 1
ATOM 2038 C C . THR A 1 269 ? 19.592 -7.216 -3.665 1.00 92.56 269 THR A C 1
ATOM 2040 O O . THR A 1 269 ? 19.125 -7.055 -2.535 1.00 92.56 269 THR A O 1
ATOM 2043 N N . ARG A 1 270 ? 20.614 -6.493 -4.133 1.00 89.56 270 ARG A N 1
ATOM 2044 C CA . ARG A 1 270 ? 21.198 -5.356 -3.418 1.00 89.56 270 ARG A CA 1
ATOM 2045 C C . ARG A 1 270 ? 20.156 -4.256 -3.252 1.00 89.56 270 ARG A C 1
ATOM 2047 O O . ARG A 1 270 ? 19.566 -3.809 -4.232 1.00 89.56 270 ARG A O 1
ATOM 2054 N N . LEU A 1 271 ? 20.003 -3.766 -2.028 1.00 86.44 271 LEU A N 1
ATOM 2055 C CA . LEU A 1 271 ? 19.133 -2.632 -1.760 1.00 86.44 271 LEU A CA 1
ATOM 2056 C C . LEU A 1 271 ? 19.765 -1.336 -2.267 1.00 86.44 271 LEU A C 1
ATOM 2058 O O . LEU A 1 271 ? 20.872 -0.968 -1.869 1.00 86.44 271 LEU A O 1
ATOM 2062 N N . ALA A 1 272 ? 19.025 -0.619 -3.108 1.00 82.00 272 ALA A N 1
ATOM 2063 C CA . ALA A 1 272 ? 19.270 0.791 -3.368 1.00 82.00 272 ALA A CA 1
ATOM 2064 C C . ALA A 1 272 ? 18.281 1.590 -2.525 1.00 82.00 272 ALA A C 1
ATOM 2066 O O . ALA A 1 272 ? 17.145 1.831 -2.921 1.00 82.00 272 ALA A O 1
ATOM 2067 N N . MET A 1 273 ? 18.709 1.947 -1.321 1.00 67.44 273 MET A N 1
ATOM 2068 C CA . MET A 1 273 ? 17.967 2.835 -0.434 1.00 67.44 273 MET A CA 1
ATOM 2069 C C . MET A 1 273 ? 18.836 4.042 -0.118 1.00 67.44 273 MET A C 1
ATOM 2071 O O . MET A 1 273 ? 20.064 3.930 -0.053 1.00 67.44 273 MET A O 1
ATOM 2075 N N . ASN A 1 274 ? 18.204 5.187 0.112 1.00 56.34 274 ASN A N 1
ATOM 2076 C CA . ASN A 1 274 ? 18.932 6.378 0.519 1.00 56.34 274 ASN A CA 1
ATOM 2077 C C . ASN A 1 274 ? 19.636 6.129 1.856 1.00 56.34 274 ASN A C 1
ATOM 2079 O O . ASN A 1 274 ? 19.027 5.685 2.831 1.00 56.34 274 ASN A O 1
ATOM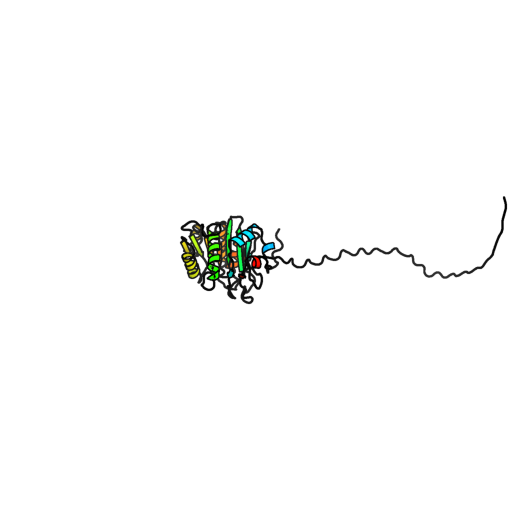 2083 N N . ALA A 1 275 ? 20.942 6.405 1.881 1.00 43.75 275 ALA A N 1
ATOM 2084 C CA . ALA A 1 275 ? 21.854 6.093 2.980 1.00 43.75 275 ALA A CA 1
ATOM 2085 C C . ALA A 1 275 ? 21.586 6.880 4.281 1.00 43.75 275 ALA A C 1
ATOM 2087 O O . ALA A 1 275 ? 22.315 6.714 5.255 1.00 43.75 275 ALA A O 1
ATOM 2088 N N . SER A 1 276 ? 20.528 7.692 4.349 1.00 39.25 276 SER A N 1
ATOM 2089 C CA . SER A 1 276 ? 20.126 8.436 5.550 1.00 39.25 276 SER A CA 1
ATOM 2090 C C . SER A 1 276 ? 19.541 7.554 6.670 1.00 39.25 276 SER A C 1
ATOM 2092 O O . SER A 1 276 ? 19.000 8.073 7.638 1.00 39.25 276 SER A O 1
ATOM 2094 N N . PHE A 1 277 ? 19.685 6.227 6.579 1.00 42.47 277 PHE A N 1
ATOM 2095 C CA . PHE A 1 277 ? 19.163 5.238 7.532 1.00 42.47 277 PHE A CA 1
ATOM 2096 C C . PHE A 1 277 ? 20.170 4.705 8.559 1.00 42.47 277 PHE A C 1
ATOM 2098 O O . PHE A 1 277 ? 19.916 3.691 9.208 1.00 42.47 277 PHE A O 1
ATOM 2105 N N . SER A 1 278 ? 21.309 5.372 8.722 1.00 36.53 278 SER A N 1
ATOM 2106 C CA . SER A 1 278 ? 22.287 5.043 9.757 1.00 36.53 278 SER A CA 1
ATOM 2107 C C . SER A 1 278 ? 22.427 6.219 10.715 1.00 36.53 278 SER A C 1
ATOM 2109 O O . SER A 1 278 ? 23.299 7.052 10.496 1.00 36.53 278 SER A O 1
ATOM 2111 N N . GLN A 1 279 ? 21.562 6.280 11.733 1.00 32.25 279 GLN A N 1
ATOM 2112 C CA . GLN A 1 279 ? 21.838 6.722 13.114 1.00 32.25 279 GLN A CA 1
ATOM 2113 C C . GLN A 1 279 ? 20.554 7.211 13.794 1.00 32.25 279 GLN A C 1
ATOM 2115 O O . GLN A 1 279 ? 20.224 8.393 13.787 1.00 32.25 279 GLN A O 1
ATOM 2120 N N . SER A 1 280 ? 19.858 6.275 14.419 1.00 31.28 280 SER A N 1
ATOM 2121 C CA . SER A 1 280 ? 19.124 6.525 15.657 1.00 31.28 280 SER A CA 1
ATOM 2122 C C . SER A 1 280 ? 19.010 5.185 16.376 1.00 31.28 280 SER A C 1
ATOM 2124 O O . SER A 1 280 ? 18.041 4.443 16.214 1.00 31.28 280 SER A O 1
ATOM 2126 N N . GLU A 1 281 ? 20.105 4.845 17.062 1.00 33.66 281 GLU A N 1
ATOM 2127 C CA . GLU A 1 281 ? 20.053 4.002 18.263 1.00 33.66 281 GLU A CA 1
ATOM 2128 C C . GLU A 1 281 ? 19.254 4.719 19.358 1.00 33.66 281 GLU A C 1
ATOM 2130 O O . GLU A 1 281 ? 19.356 5.968 19.434 1.00 33.66 281 GLU A O 1
#

pLDDT: mean 85.75, std 20.32, range [31.28, 98.88]

Sequence (281 aa):
MLAGLAALLLLAGCDTNPKARAQVKAPEQTVQPPAPKAPKGPVVTTLSERLSPRQQALAMTLLDAPLRYAPGRYSQFMEPAGKDSFPLLLGRKTGKPMAAAGVSQAGRRYLAFGTVPVTYEFEPFHKNLEELVGWLLSGEPGFVYKPGAVIATAFLGTQDKKVSSWLRRNMKDVAVVQCEVLGLKECLGAADLVVLGAEGDSAEAKGLVAVLDKKSALPVLYFHTPYWKESEFARQILASIQLRQGEAGGNYWTQDAANWASLGDMFQTRLAMNASFSQSE

Radius of gyration: 34.23 Å; chains: 1; bounding box: 132×38×55 Å